Protein AF-A0A356KD38-F1 (afdb_monomer_lite)

Radius of gyration: 29.66 Å; chains: 1; bounding box: 61×45×75 Å

Sequence (291 aa):
MPPKSESGAPLLAPKSEDTFVVRQPCVLVFLSAGDASNCCAANYERVVFMDKKVVGLTKKLTTLRLDRGAQDPKLLKRYEVKKDKPAIRVLDCEGEVVAGFDTCVNARDVYKAMLDSVKLSKLKVKLAKKVRKMLADADEELKEQDVRHCAQELRRIAKVKGAPVCYLRRAERMLTQLGQEGARRLKEALEREKPTERFDLLMVLRHDFWDFDELVTQIRPAIAKLEEDEKTKELIHDHKGQRQIVEALEMVKKGGAMARKGRGLLRKVRFDWKGYPAAKRAQEELDKLGK

Foldseek 3Di:
DPDPPPDPPPLCDDDPLLDDDFAQWAKEKEDAPVCPVPPQNCLCVPFQCPDPLNVVLCVRHPYDYDHLCPDDPVVCVQQVHDSPFIKMFTGARRRDTQDIDRGRDHNVVVSVSSVVSSVLNVVQVVCAVVLVVLVVVLVVCVVVVQLQVSLVSLVVSCPPPSYDPSSVVSSVVVNVSSVVVLVVLLVVLLPDPDLLSSLVSLVVSCVNCVVPPVSNVVSVVVNVVSCVDPVCVVVVVVVVLLVLLVCLVVLCVVDDPSVVVSVVSLVVDDDPDPDDPSVVVSVVVVVVVVD

Secondary structure (DSSP, 8-state):
----------TTPPPGGGS------EEEEEE-GGGGG-HHHHHIIIIITTSHHHHHHHTTSEEEEEETTTS-HHHHHHTT--TTS-EEEEE-TTS-EEEEE-S---HHHHHHHHHHHHHHHHHHHHHHHHHHHHHHHHHHHHHTT-HHHHHHHHHHHHT-TT--HHHHHHHHHHHHHHHHHHHHHHHHHHH-SSHHHHHHHHHHHHHHTTT-HHHHHHHHHHHHHHHTSHHHHHHHHHHHHHHHHHHHHHHHHT-HHHHHHHHHHHHHS----TT-HHHHHHHHHHHHTT-

pLDDT: mean 79.92, std 16.48, range [24.69, 98.12]

Structure (mmCIF, N/CA/C/O backbone):
data_AF-A0A356KD38-F1
#
_entry.id   AF-A0A356KD38-F1
#
loop_
_atom_site.group_PDB
_atom_site.id
_atom_site.type_symbol
_atom_site.label_atom_id
_atom_site.label_alt_id
_atom_site.label_comp_id
_atom_site.label_asym_id
_atom_site.label_entity_id
_atom_site.label_seq_id
_atom_site.pdbx_PDB_ins_code
_atom_site.Cartn_x
_atom_site.Cartn_y
_atom_site.Cartn_z
_atom_site.occupancy
_atom_site.B_iso_or_equiv
_atom_site.auth_seq_id
_atom_site.auth_comp_id
_atom_site.auth_asym_id
_atom_site.auth_atom_id
_atom_site.pdbx_PDB_model_num
ATOM 1 N N . MET A 1 1 ? -33.732 0.562 26.489 1.00 24.69 1 MET A N 1
ATOM 2 C CA . MET A 1 1 ? -33.340 0.346 25.080 1.00 24.69 1 MET A CA 1
ATOM 3 C C . MET A 1 1 ? -32.193 1.297 24.807 1.00 24.69 1 MET A C 1
ATOM 5 O O . MET A 1 1 ? -32.388 2.470 25.101 1.00 24.69 1 MET A O 1
ATOM 9 N N . PRO A 1 2 ? -31.013 0.846 24.352 1.00 28.17 2 PRO A N 1
ATOM 10 C CA . PRO A 1 2 ? -29.997 1.800 23.929 1.00 28.17 2 PRO A CA 1
ATOM 11 C C . PRO A 1 2 ? -30.560 2.602 22.741 1.00 28.17 2 PRO A C 1
ATOM 13 O O . PRO A 1 2 ? -31.287 2.024 21.922 1.00 28.17 2 PRO A O 1
ATOM 16 N N . PRO A 1 3 ? -30.315 3.921 22.674 1.00 26.59 3 PRO A N 1
ATOM 17 C CA . PRO A 1 3 ? -30.824 4.741 21.589 1.00 26.59 3 PRO A CA 1
ATOM 18 C C . PRO A 1 3 ? -30.234 4.237 20.272 1.00 26.59 3 PRO A C 1
ATOM 20 O O . PRO A 1 3 ? -29.020 4.086 20.136 1.00 26.59 3 PRO A O 1
ATOM 23 N N . LYS A 1 4 ? -31.109 3.952 19.303 1.00 32.03 4 LYS A N 1
ATOM 24 C CA . LYS A 1 4 ? -30.703 3.747 17.914 1.00 32.03 4 LYS A CA 1
ATOM 25 C C . LYS A 1 4 ? -30.071 5.058 17.455 1.00 32.03 4 LYS A C 1
ATOM 27 O O . LYS A 1 4 ? -30.767 6.060 17.334 1.00 32.03 4 LYS A O 1
ATOM 32 N N . SER A 1 5 ? -28.755 5.064 17.266 1.00 34.09 5 SER A N 1
ATOM 33 C CA . SER A 1 5 ? -28.042 6.206 16.706 1.00 34.09 5 SER A CA 1
ATOM 34 C C . SER A 1 5 ? -28.476 6.389 15.251 1.00 34.09 5 SER A C 1
ATOM 36 O O . SER A 1 5 ? -28.006 5.690 14.351 1.00 34.09 5 SER A O 1
ATOM 38 N N . GLU A 1 6 ? -29.401 7.312 15.023 1.00 34.38 6 GLU A N 1
ATOM 39 C CA . GLU A 1 6 ? -29.719 7.828 13.698 1.00 34.38 6 GLU A CA 1
ATOM 40 C C . GLU A 1 6 ? -28.551 8.699 13.216 1.00 34.38 6 GLU A C 1
ATOM 42 O O . GLU A 1 6 ? -28.392 9.845 13.617 1.00 34.38 6 GLU A O 1
ATOM 47 N N . SER A 1 7 ? -27.661 8.119 12.412 1.00 35.38 7 SER A N 1
ATOM 48 C CA . SER A 1 7 ? -26.820 8.829 11.430 1.00 35.38 7 SER A CA 1
ATOM 49 C C . SER A 1 7 ? -26.037 7.807 10.603 1.00 35.38 7 SER A C 1
ATOM 51 O O . SER A 1 7 ? -24.813 7.730 10.622 1.00 35.38 7 SER A O 1
ATOM 53 N N . GLY A 1 8 ? -26.771 6.975 9.862 1.00 36.16 8 GLY A N 1
ATOM 54 C CA . GLY A 1 8 ? -26.204 6.060 8.874 1.00 36.16 8 GLY A CA 1
ATOM 55 C C . GLY A 1 8 ? -25.800 6.791 7.595 1.00 36.16 8 GLY A C 1
ATOM 56 O O . GLY A 1 8 ? -26.359 6.522 6.537 1.00 36.16 8 GLY A O 1
ATOM 57 N N . ALA A 1 9 ? -24.838 7.714 7.664 1.00 36.31 9 ALA A N 1
ATOM 58 C CA . ALA A 1 9 ? -24.048 7.998 6.472 1.00 36.31 9 ALA A CA 1
ATOM 59 C C . ALA A 1 9 ? -23.227 6.726 6.186 1.00 36.31 9 ALA A C 1
ATOM 61 O O . ALA A 1 9 ? -22.581 6.223 7.111 1.00 36.31 9 ALA A O 1
ATOM 62 N N . PRO A 1 10 ? -23.258 6.150 4.969 1.00 44.88 10 PRO A N 1
ATOM 63 C CA . PRO A 1 10 ? -22.502 4.943 4.680 1.00 44.88 10 PRO A CA 1
ATOM 64 C C . PRO A 1 10 ? -21.024 5.323 4.714 1.00 44.88 10 PRO A C 1
ATOM 66 O O . PRO A 1 10 ? -20.490 5.860 3.747 1.00 44.88 10 PRO A O 1
ATOM 69 N N . LEU A 1 11 ? -20.375 5.074 5.851 1.00 52.28 11 LEU A N 1
ATOM 70 C CA . LEU A 1 11 ? -18.993 5.469 6.123 1.00 52.28 11 LEU A CA 1
ATOM 71 C C . LEU A 1 11 ? -18.005 4.964 5.050 1.00 52.28 11 LEU A C 1
ATOM 73 O O . LEU A 1 11 ? -16.880 5.454 4.988 1.00 52.28 11 LEU A O 1
ATOM 77 N N . LEU A 1 12 ? -18.381 3.980 4.219 1.00 57.31 12 LEU A N 1
ATOM 78 C CA . LEU A 1 12 ? -17.430 3.130 3.496 1.00 57.31 12 LEU A CA 1
ATOM 79 C C . LEU A 1 12 ? -17.889 2.688 2.100 1.00 57.31 12 LEU A C 1
ATOM 81 O O . LEU A 1 12 ? -17.707 1.528 1.728 1.00 57.31 12 LEU A O 1
ATOM 85 N N . ALA A 1 13 ? -18.489 3.566 1.296 1.00 52.84 13 ALA A N 1
ATOM 86 C CA . ALA A 1 13 ? -18.674 3.211 -0.112 1.00 52.84 13 ALA A CA 1
ATOM 87 C C . ALA A 1 13 ? -17.287 2.986 -0.766 1.00 52.84 13 ALA A C 1
ATOM 89 O O . ALA A 1 13 ? -16.455 3.900 -0.727 1.00 52.84 13 ALA A O 1
ATOM 90 N N . PRO A 1 14 ? -17.006 1.799 -1.344 1.00 56.06 14 PRO A N 1
ATOM 91 C CA . PRO A 1 14 ? -15.721 1.531 -1.977 1.00 56.06 14 PRO A CA 1
ATOM 92 C C . PRO A 1 14 ? -15.507 2.497 -3.146 1.00 56.06 14 PRO A C 1
ATOM 94 O O . PRO A 1 14 ? -16.379 2.673 -3.999 1.00 56.06 14 PRO A O 1
ATOM 97 N N . LYS A 1 15 ? -14.338 3.136 -3.189 1.00 58.66 15 LYS A N 1
ATOM 98 C CA . LYS A 1 15 ? -13.929 3.999 -4.301 1.00 58.66 15 LYS A CA 1
ATOM 99 C C . LYS A 1 15 ? -13.416 3.136 -5.451 1.00 58.66 15 LYS A C 1
ATOM 101 O O . LYS A 1 15 ? -12.920 2.032 -5.248 1.00 58.66 15 LYS A O 1
ATOM 106 N N . SER A 1 16 ? -13.458 3.652 -6.677 1.00 53.38 16 SER A N 1
ATOM 107 C CA . SER A 1 16 ? -12.898 2.961 -7.854 1.00 53.38 16 SER A CA 1
ATOM 108 C C . SER A 1 16 ? -11.419 2.569 -7.673 1.00 53.38 16 SER A C 1
ATOM 110 O O . SER A 1 16 ? -10.984 1.530 -8.167 1.00 53.38 16 SER A O 1
ATOM 112 N N . GLU A 1 17 ? -10.673 3.350 -6.888 1.00 56.06 17 GLU A N 1
ATOM 113 C CA . GLU A 1 17 ? -9.273 3.122 -6.503 1.00 56.06 17 GLU A CA 1
ATOM 114 C C . GLU A 1 17 ? -9.052 1.923 -5.558 1.00 56.06 17 GLU A C 1
ATOM 116 O O . GLU A 1 17 ? -7.911 1.520 -5.343 1.00 56.06 17 GLU A O 1
ATOM 121 N N . ASP A 1 18 ? -10.118 1.340 -5.002 1.00 64.50 18 ASP A N 1
ATOM 122 C CA . ASP A 1 18 ? -10.066 0.164 -4.120 1.00 64.50 18 ASP A CA 1
ATOM 123 C C . ASP A 1 18 ? -10.023 -1.164 -4.888 1.00 64.50 18 ASP A C 1
ATOM 125 O O . ASP A 1 18 ? -9.933 -2.245 -4.296 1.00 64.50 18 ASP A O 1
ATOM 129 N N . THR A 1 19 ? -10.103 -1.101 -6.218 1.00 73.12 19 THR A N 1
ATOM 130 C CA . THR A 1 19 ? -10.147 -2.289 -7.066 1.00 73.12 19 THR A CA 1
ATOM 131 C C . THR A 1 19 ? -8.748 -2.665 -7.525 1.00 73.12 19 THR A C 1
ATOM 133 O O . THR A 1 19 ? -8.096 -1.935 -8.270 1.00 73.12 19 THR A O 1
ATOM 136 N N . PHE A 1 20 ? -8.306 -3.856 -7.131 1.00 80.62 20 PHE A N 1
ATOM 137 C CA . PHE A 1 20 ? -7.079 -4.437 -7.656 1.00 80.62 20 PHE A CA 1
ATOM 138 C C . PHE A 1 20 ? -7.284 -4.860 -9.114 1.00 80.62 20 PHE A C 1
ATOM 140 O O . PHE A 1 20 ? -7.964 -5.848 -9.399 1.00 80.62 20 PHE A O 1
ATOM 147 N N . VAL A 1 21 ? -6.687 -4.108 -10.036 1.00 81.12 21 VAL A N 1
ATOM 148 C CA . VAL A 1 21 ? -6.664 -4.431 -11.464 1.00 81.12 21 VAL A CA 1
ATOM 149 C C . VAL A 1 21 ? -5.292 -4.995 -11.799 1.00 81.12 21 VAL A C 1
ATOM 151 O O . VAL A 1 21 ? -4.297 -4.275 -11.769 1.00 81.12 21 VAL A O 1
ATOM 154 N N . VAL A 1 22 ? -5.239 -6.285 -12.130 1.00 79.12 22 VAL A N 1
ATOM 155 C CA . VAL A 1 22 ? -3.987 -6.941 -12.519 1.00 79.12 22 VAL A CA 1
ATOM 156 C C . VAL A 1 22 ? -3.578 -6.450 -13.898 1.00 79.12 22 VAL A C 1
ATOM 158 O O . VAL A 1 22 ? -4.227 -6.769 -14.893 1.00 79.12 22 VAL A O 1
ATOM 161 N N . ARG A 1 23 ? -2.481 -5.698 -13.962 1.00 85.31 23 ARG A N 1
ATOM 162 C CA . ARG A 1 23 ? -1.826 -5.344 -15.221 1.00 85.31 23 ARG A CA 1
ATOM 163 C C . ARG A 1 23 ? -0.562 -6.168 -15.394 1.00 85.31 23 ARG A C 1
ATOM 165 O O . ARG A 1 23 ? -0.016 -6.727 -14.443 1.00 85.31 23 ARG A O 1
ATOM 172 N N . GLN A 1 24 ? -0.078 -6.241 -16.623 1.00 90.12 24 GLN A N 1
ATOM 173 C CA . GLN A 1 24 ? 1.268 -6.739 -16.855 1.00 90.12 24 GLN A CA 1
ATOM 174 C C . GLN A 1 24 ? 2.270 -5.730 -16.259 1.00 90.12 24 GLN A C 1
ATOM 176 O O . GLN A 1 24 ? 2.061 -4.530 -16.443 1.00 90.12 24 GLN A O 1
ATOM 181 N N . PRO A 1 25 ? 3.322 -6.167 -15.539 1.00 94.75 25 PRO A N 1
ATOM 182 C CA . PRO A 1 25 ? 4.381 -5.266 -15.085 1.00 94.75 25 PRO A CA 1
ATOM 183 C C . PRO A 1 25 ? 4.996 -4.516 -16.266 1.00 94.75 25 PRO A C 1
ATOM 185 O O . PRO A 1 25 ? 5.037 -5.041 -17.381 1.00 94.75 25 PRO A O 1
ATOM 188 N N . CYS A 1 26 ? 5.492 -3.305 -16.030 1.00 96.56 26 CYS A N 1
ATOM 189 C CA . CYS A 1 26 ? 5.922 -2.411 -17.103 1.00 96.56 26 CYS A CA 1
ATOM 190 C C . CYS A 1 26 ? 7.367 -1.947 -16.930 1.00 96.56 26 CYS A C 1
ATOM 192 O O . CYS A 1 26 ? 7.882 -1.851 -15.821 1.00 96.56 26 CYS A O 1
ATOM 194 N N . VAL A 1 27 ? 8.006 -1.591 -18.037 1.00 97.25 27 VAL A N 1
ATOM 195 C CA . VAL A 1 27 ? 9.241 -0.805 -18.048 1.00 97.25 27 VAL A CA 1
ATOM 196 C C . VAL A 1 27 ? 8.970 0.450 -18.854 1.00 97.25 27 VAL A C 1
ATOM 198 O O . VAL A 1 27 ? 8.648 0.364 -20.038 1.00 97.25 27 VAL A O 1
ATOM 201 N N . LEU A 1 28 ? 9.081 1.605 -18.209 1.00 96.94 28 LEU A N 1
ATOM 202 C CA . LEU A 1 28 ? 8.989 2.905 -18.854 1.00 96.94 28 LEU A CA 1
ATOM 203 C C . LEU A 1 28 ? 10.400 3.431 -19.104 1.00 96.94 28 LEU A C 1
ATOM 205 O O . LEU A 1 28 ? 11.216 3.487 -18.183 1.00 96.94 28 LEU A O 1
ATOM 209 N N . VAL A 1 29 ? 10.674 3.820 -20.342 1.00 96.44 29 VAL A N 1
ATOM 210 C CA . VAL A 1 29 ? 11.945 4.405 -20.769 1.00 96.44 29 VAL A CA 1
ATOM 211 C C . VAL A 1 29 ? 11.665 5.831 -21.218 1.00 96.44 29 VAL A C 1
ATOM 213 O O . VAL A 1 29 ? 11.088 6.053 -22.280 1.00 96.44 29 VAL A O 1
ATOM 216 N N . PHE A 1 30 ? 12.032 6.795 -20.384 1.00 95.75 30 PHE A N 1
ATOM 217 C CA . PHE A 1 30 ? 11.846 8.217 -20.626 1.00 95.75 30 PHE A CA 1
ATOM 218 C C . PHE A 1 30 ? 13.082 8.785 -21.319 1.00 95.75 30 PHE A C 1
ATOM 220 O O . PHE A 1 30 ? 14.142 8.917 -20.705 1.00 95.75 30 PHE A O 1
ATOM 227 N N . LEU A 1 31 ? 12.925 9.142 -22.588 1.00 93.56 31 LEU A N 1
ATOM 228 C CA . LEU A 1 31 ? 13.946 9.777 -23.423 1.00 93.56 31 LEU A CA 1
ATOM 229 C C . LEU A 1 31 ? 13.350 11.039 -24.046 1.00 93.56 31 LEU A C 1
ATOM 231 O O . LEU A 1 31 ? 12.135 11.170 -24.114 1.00 93.56 31 LEU A O 1
ATOM 235 N N . SER A 1 32 ? 14.179 11.967 -24.496 1.00 89.69 32 SER A N 1
ATOM 236 C CA . SER A 1 32 ? 13.772 13.147 -25.262 1.00 89.69 32 SER A CA 1
ATOM 237 C C . SER A 1 32 ? 14.527 13.191 -26.587 1.00 89.69 32 SER A C 1
ATOM 239 O O . SER A 1 32 ? 15.630 12.653 -26.694 1.00 89.69 32 SER A O 1
ATOM 241 N N . ALA A 1 33 ? 13.974 13.870 -27.592 1.00 81.75 33 ALA A N 1
ATOM 242 C CA . ALA A 1 33 ? 14.685 14.141 -28.844 1.00 81.75 33 ALA A CA 1
ATOM 243 C C . ALA A 1 33 ? 16.021 14.880 -28.610 1.00 81.75 33 ALA A C 1
ATOM 245 O O . ALA A 1 33 ? 16.987 14.665 -29.338 1.00 81.75 33 ALA A O 1
ATOM 246 N N . GLY A 1 34 ? 16.102 15.693 -27.548 1.00 80.12 34 GLY A N 1
ATOM 247 C CA . GLY A 1 34 ? 17.327 16.394 -27.145 1.00 80.12 34 GLY A CA 1
ATOM 248 C C . GLY A 1 34 ? 18.403 15.509 -26.502 1.00 80.12 34 GLY A C 1
ATOM 249 O O . GLY A 1 34 ? 19.510 15.985 -26.273 1.00 80.12 34 GLY A O 1
ATOM 250 N N . ASP A 1 35 ? 18.123 14.231 -26.224 1.00 86.75 35 ASP A N 1
ATOM 251 C CA . ASP A 1 35 ? 19.058 13.333 -25.531 1.00 86.75 35 ASP A CA 1
ATOM 252 C C . ASP A 1 35 ? 20.075 12.657 -26.483 1.00 86.75 35 ASP A C 1
ATOM 254 O O . ASP A 1 35 ? 20.820 11.774 -26.062 1.00 86.75 35 ASP A O 1
ATOM 258 N N . ALA A 1 36 ? 20.153 13.067 -27.756 1.00 79.56 36 ALA A N 1
ATOM 259 C CA . ALA A 1 36 ? 21.019 12.444 -28.767 1.00 79.56 36 ALA A CA 1
ATOM 260 C C . ALA A 1 36 ? 22.518 12.432 -28.394 1.00 79.56 36 ALA A C 1
ATOM 262 O O . ALA A 1 36 ? 23.232 11.487 -28.727 1.00 79.56 36 ALA A O 1
ATOM 263 N N . SER A 1 37 ? 22.996 13.457 -27.681 1.00 84.62 37 SER A N 1
ATOM 264 C CA . SER A 1 37 ? 24.371 13.546 -27.164 1.00 84.62 37 SER A CA 1
ATOM 265 C C . SER A 1 37 ? 24.512 13.068 -25.712 1.00 84.62 37 SER A C 1
ATOM 267 O O . SER A 1 37 ? 25.612 13.078 -25.158 1.00 84.62 37 SER A O 1
ATOM 269 N N . ASN A 1 38 ? 23.421 12.637 -25.072 1.00 91.94 38 ASN A N 1
ATOM 270 C CA . ASN A 1 38 ? 23.427 12.219 -23.678 1.00 91.94 38 ASN A CA 1
ATOM 271 C C . ASN A 1 38 ? 23.987 10.792 -23.542 1.00 91.94 38 ASN A C 1
ATOM 273 O O . ASN A 1 38 ? 23.423 9.823 -24.056 1.00 91.94 38 ASN A O 1
ATOM 277 N N . CYS A 1 39 ? 25.079 10.642 -22.788 1.00 93.69 39 CYS A N 1
ATOM 278 C CA . CYS A 1 39 ? 25.733 9.348 -22.593 1.00 93.69 39 CYS A CA 1
ATOM 279 C C . CYS A 1 39 ? 24.836 8.304 -21.899 1.00 93.69 39 CYS A C 1
ATOM 281 O O . CYS A 1 39 ? 24.949 7.116 -22.200 1.00 93.69 39 CYS A O 1
ATOM 283 N N . CYS A 1 40 ? 23.916 8.725 -21.022 1.00 94.56 40 CYS A N 1
ATOM 284 C CA . CYS A 1 40 ? 22.981 7.836 -20.328 1.00 94.56 40 CYS A CA 1
ATOM 285 C C . CYS A 1 40 ? 21.903 7.318 -21.283 1.00 94.56 40 CYS A C 1
ATOM 287 O O . CYS A 1 40 ? 21.612 6.125 -21.285 1.00 94.56 40 CYS A O 1
ATOM 289 N N . ALA A 1 41 ? 21.363 8.186 -22.142 1.00 93.38 41 ALA A N 1
ATOM 290 C CA . ALA A 1 41 ? 20.413 7.777 -23.174 1.00 93.38 41 ALA A CA 1
ATOM 291 C C . ALA A 1 41 ? 21.048 6.765 -24.142 1.00 93.38 41 ALA A C 1
ATOM 293 O O . ALA A 1 41 ? 20.480 5.698 -24.384 1.00 93.38 41 ALA A O 1
ATOM 294 N N . ALA A 1 42 ? 22.276 7.039 -24.597 1.00 93.50 42 ALA A N 1
ATOM 295 C CA . ALA A 1 42 ? 23.035 6.111 -25.430 1.00 93.50 42 ALA A CA 1
ATOM 296 C C . ALA A 1 42 ? 23.332 4.782 -24.709 1.00 93.50 42 ALA A C 1
ATOM 298 O O . ALA A 1 42 ? 23.226 3.715 -25.315 1.00 93.50 42 ALA A O 1
ATOM 299 N N . ASN A 1 43 ? 23.669 4.818 -23.414 1.00 96.12 43 ASN A N 1
ATOM 300 C CA . ASN A 1 43 ? 23.863 3.621 -22.592 1.00 96.12 43 ASN A CA 1
ATOM 301 C C . ASN A 1 43 ? 22.579 2.778 -22.499 1.00 96.12 43 ASN A C 1
ATOM 303 O O . ASN A 1 43 ? 22.640 1.557 -22.656 1.00 96.12 43 ASN A O 1
ATOM 307 N N . TYR A 1 44 ? 21.414 3.399 -22.310 1.00 95.00 44 TYR A N 1
ATOM 308 C CA . TYR A 1 44 ? 20.145 2.673 -22.260 1.00 95.00 44 TYR A CA 1
ATOM 309 C C . TYR A 1 44 ? 19.858 1.962 -23.584 1.00 95.00 44 TYR A C 1
ATOM 311 O O . TYR A 1 44 ? 19.597 0.760 -23.593 1.00 95.00 44 TYR A O 1
ATOM 319 N N . GLU A 1 45 ? 19.959 2.678 -24.704 1.00 92.00 45 GLU A N 1
ATOM 320 C CA . GLU A 1 45 ? 19.635 2.130 -26.023 1.00 92.00 45 GLU A CA 1
ATOM 321 C C . GLU A 1 45 ? 20.652 1.084 -26.501 1.00 92.00 45 GLU A C 1
ATOM 323 O O . GLU A 1 45 ? 20.249 0.066 -27.057 1.00 92.00 45 GLU A O 1
ATOM 328 N N . ARG A 1 46 ? 21.957 1.301 -26.277 1.00 92.38 46 ARG A N 1
ATOM 329 C CA . ARG A 1 46 ? 23.031 0.472 -26.864 1.00 92.38 46 ARG A CA 1
ATOM 330 C C . ARG A 1 46 ? 23.589 -0.604 -25.940 1.00 92.38 46 ARG A C 1
ATOM 332 O O . ARG A 1 46 ? 24.197 -1.548 -26.430 1.00 92.38 46 ARG A O 1
ATOM 339 N N . VAL A 1 47 ? 23.415 -0.468 -24.625 1.00 93.94 47 VAL A N 1
ATOM 340 C CA . VAL A 1 47 ? 23.949 -1.424 -23.640 1.00 93.94 47 VAL A CA 1
ATOM 341 C C . VAL A 1 47 ? 22.812 -2.157 -22.943 1.00 93.94 47 VAL A C 1
ATOM 343 O O . VAL A 1 47 ? 22.755 -3.382 -22.986 1.00 93.94 47 VAL A O 1
ATOM 346 N N . VAL A 1 48 ? 21.881 -1.425 -22.328 1.00 96.44 48 VAL A N 1
ATOM 347 C CA . VAL A 1 48 ? 20.816 -2.033 -21.515 1.00 96.44 48 VAL A CA 1
ATOM 348 C C . VAL A 1 48 ? 19.828 -2.804 -22.384 1.00 96.44 48 VAL A C 1
ATOM 350 O O . VAL A 1 48 ? 19.642 -4.002 -22.185 1.00 96.44 48 VAL A O 1
ATOM 353 N N . PHE A 1 49 ? 19.206 -2.142 -23.360 1.00 94.75 49 PHE A N 1
ATOM 354 C CA . PHE A 1 49 ? 18.153 -2.749 -24.179 1.00 94.75 49 PHE A CA 1
ATOM 355 C C . PHE A 1 49 ? 18.677 -3.574 -25.366 1.00 94.75 49 PHE A C 1
ATOM 357 O O . PHE A 1 49 ? 17.876 -4.163 -26.087 1.00 94.75 49 PHE A O 1
ATOM 364 N N . MET A 1 50 ? 20.001 -3.686 -25.526 1.00 94.62 50 MET A N 1
ATOM 365 C CA . MET A 1 50 ? 20.655 -4.654 -26.421 1.00 94.62 50 MET A CA 1
ATOM 366 C C . MET A 1 50 ? 21.080 -5.944 -25.701 1.00 94.62 50 MET A C 1
ATOM 368 O O . MET A 1 50 ? 21.378 -6.948 -26.350 1.00 94.62 50 MET A O 1
ATOM 372 N N . ASP A 1 51 ? 21.108 -5.955 -24.364 1.00 97.06 51 ASP A N 1
ATOM 373 C CA . ASP A 1 51 ? 21.473 -7.147 -23.603 1.00 97.06 51 ASP A CA 1
ATOM 374 C C . ASP A 1 51 ? 20.435 -8.268 -23.784 1.00 97.06 51 ASP A C 1
ATOM 376 O O . ASP A 1 51 ? 19.231 -8.092 -23.571 1.00 97.06 51 ASP A O 1
ATOM 380 N N . LYS A 1 52 ? 20.914 -9.470 -24.131 1.00 95.88 52 LYS A N 1
ATOM 381 C CA . LYS A 1 52 ? 20.058 -10.629 -24.434 1.00 95.88 52 LYS A CA 1
ATOM 382 C C . LYS A 1 52 ? 19.127 -11.008 -23.277 1.00 95.88 52 LYS A C 1
ATOM 384 O O . LYS A 1 52 ? 18.014 -11.472 -23.522 1.00 95.88 52 LYS A O 1
ATOM 389 N N . LYS A 1 53 ? 19.557 -10.842 -22.020 1.00 95.06 53 LYS A N 1
ATOM 390 C CA . LYS A 1 53 ? 18.743 -11.195 -20.847 1.00 95.06 53 LYS A CA 1
ATOM 391 C C . LYS A 1 53 ? 17.651 -10.158 -20.608 1.00 95.06 53 LYS A C 1
ATOM 393 O O . LYS A 1 53 ? 16.524 -10.542 -20.295 1.00 95.06 53 LYS A O 1
ATOM 398 N N . VAL A 1 54 ? 17.960 -8.874 -20.795 1.00 95.75 54 VAL A N 1
ATOM 399 C CA . VAL A 1 54 ? 16.974 -7.781 -20.738 1.00 95.75 54 VAL A CA 1
ATOM 400 C C . VAL A 1 54 ? 15.915 -7.968 -21.826 1.00 95.75 54 VAL A C 1
ATOM 402 O O . VAL A 1 54 ? 14.727 -8.034 -21.509 1.00 95.75 54 VAL A O 1
ATOM 405 N N . VAL A 1 55 ? 16.331 -8.177 -23.080 1.00 94.38 55 VAL A N 1
ATOM 406 C CA . VAL A 1 55 ? 15.427 -8.448 -24.216 1.00 94.38 55 VAL A CA 1
ATOM 407 C C . VAL A 1 55 ? 14.586 -9.710 -23.983 1.00 94.38 55 VAL A C 1
ATOM 409 O O . VAL A 1 55 ? 13.402 -9.750 -24.303 1.00 94.38 55 VAL A O 1
ATOM 412 N N . GLY A 1 56 ? 15.150 -10.749 -23.364 1.00 93.69 56 GLY A N 1
ATOM 413 C CA . GLY A 1 56 ? 14.387 -11.941 -22.990 1.00 93.69 56 GLY A CA 1
ATOM 414 C C . GLY A 1 56 ? 13.242 -11.656 -22.005 1.00 93.69 56 GLY A C 1
ATOM 415 O O . GLY A 1 56 ? 12.210 -12.331 -22.051 1.00 93.69 56 GLY A O 1
ATOM 416 N N . LEU A 1 57 ? 13.395 -10.658 -21.127 1.00 93.50 57 LEU A N 1
ATOM 417 C CA . LEU A 1 57 ? 12.366 -10.265 -20.163 1.00 93.50 57 LEU A CA 1
ATOM 418 C C . LEU A 1 57 ? 11.324 -9.298 -20.730 1.00 93.50 57 LEU A C 1
ATOM 420 O O . LEU A 1 57 ? 10.206 -9.309 -20.219 1.00 93.50 57 LEU A O 1
ATOM 424 N N . THR A 1 58 ? 11.604 -8.530 -21.787 1.00 90.06 58 THR A N 1
ATOM 425 C CA . THR A 1 58 ? 10.599 -7.620 -22.382 1.00 90.06 58 THR A CA 1
ATOM 426 C C . THR A 1 58 ? 9.370 -8.360 -22.915 1.00 90.06 58 THR A C 1
ATOM 428 O O . THR A 1 58 ? 8.303 -7.782 -22.998 1.00 90.06 58 THR A O 1
ATOM 431 N N . LYS A 1 59 ? 9.439 -9.672 -23.175 1.00 89.06 59 LYS A N 1
ATOM 432 C CA . LYS A 1 59 ? 8.248 -10.488 -23.501 1.00 89.06 59 LYS A CA 1
ATOM 433 C C . LYS A 1 59 ? 7.290 -10.691 -22.319 1.00 89.06 59 LYS A C 1
ATOM 435 O O . LYS A 1 59 ? 6.141 -11.072 -22.511 1.00 89.06 59 LYS A O 1
ATOM 440 N N . LYS A 1 60 ? 7.772 -10.505 -21.086 1.00 92.25 60 LYS A N 1
ATOM 441 C CA . LYS A 1 60 ? 7.010 -10.681 -19.836 1.00 92.25 60 LYS A CA 1
ATOM 442 C C . LYS A 1 60 ? 6.581 -9.356 -19.215 1.00 92.25 60 LYS A C 1
ATOM 444 O O . LYS A 1 60 ? 5.814 -9.370 -18.256 1.00 92.25 60 LYS A O 1
ATOM 449 N N . LEU A 1 61 ? 7.045 -8.228 -19.750 1.00 95.19 61 LEU A N 1
ATOM 450 C CA . LEU A 1 61 ? 6.718 -6.885 -19.281 1.00 95.19 61 LEU A CA 1
ATOM 451 C C . LEU A 1 61 ? 6.212 -6.035 -20.448 1.00 95.19 61 LEU A C 1
ATOM 453 O O . LEU A 1 61 ? 6.635 -6.224 -21.577 1.00 95.19 61 LEU A O 1
ATOM 457 N N . THR A 1 62 ? 5.355 -5.059 -20.189 1.00 94.94 62 THR A N 1
ATOM 458 C CA . THR A 1 62 ? 5.045 -4.043 -21.199 1.00 94.94 62 THR A CA 1
ATOM 459 C C . THR A 1 62 ? 6.187 -3.034 -21.226 1.00 94.94 62 THR A C 1
ATOM 461 O O . THR A 1 62 ? 6.422 -2.344 -20.236 1.00 94.94 62 THR A O 1
ATOM 464 N N . THR A 1 63 ? 6.925 -2.939 -22.328 1.00 94.62 63 THR A N 1
ATOM 465 C CA . THR A 1 63 ? 8.005 -1.951 -22.469 1.00 94.62 63 THR A CA 1
ATOM 466 C C . THR A 1 63 ? 7.515 -0.764 -23.284 1.00 94.62 63 THR A C 1
ATOM 468 O O . THR A 1 63 ? 7.117 -0.927 -24.433 1.00 94.62 63 THR A O 1
ATOM 471 N N . LEU A 1 64 ? 7.542 0.429 -22.688 1.00 94.50 64 LEU A N 1
ATOM 472 C CA . LEU A 1 64 ? 7.097 1.668 -23.320 1.00 94.50 64 LEU A CA 1
ATOM 473 C C . LEU A 1 64 ? 8.239 2.677 -23.343 1.00 94.50 64 LEU A C 1
ATOM 475 O O . LEU A 1 64 ? 8.796 3.022 -22.300 1.00 94.50 64 LEU A O 1
ATOM 479 N N . ARG A 1 65 ? 8.548 3.187 -24.534 1.00 93.62 65 ARG A N 1
ATOM 480 C CA . ARG A 1 65 ? 9.372 4.383 -24.704 1.00 93.62 65 ARG A CA 1
ATOM 481 C C . ARG A 1 65 ? 8.452 5.596 -24.675 1.00 93.62 65 ARG A C 1
ATOM 483 O O . ARG A 1 65 ? 7.496 5.652 -25.441 1.00 93.62 65 ARG A O 1
ATOM 490 N N . LEU A 1 66 ? 8.741 6.550 -23.801 1.00 93.62 66 LEU A N 1
ATOM 491 C CA . LEU A 1 66 ? 7.972 7.778 -23.642 1.00 93.62 66 LEU A CA 1
ATOM 492 C C . LEU A 1 66 ? 8.859 8.976 -23.962 1.00 93.62 66 LEU A C 1
ATOM 494 O O . LEU A 1 66 ? 9.973 9.071 -23.439 1.00 93.62 66 LEU A O 1
ATOM 498 N N . ASP A 1 67 ? 8.348 9.894 -24.786 1.00 91.56 67 ASP A N 1
ATOM 499 C CA . ASP A 1 67 ? 8.988 11.193 -24.980 1.00 91.56 67 ASP A CA 1
ATOM 500 C C . ASP A 1 67 ? 8.730 12.074 -23.760 1.00 91.56 67 ASP A C 1
ATOM 502 O O . ASP A 1 67 ? 7.627 12.589 -23.561 1.00 91.56 67 ASP A O 1
ATOM 506 N N . ARG A 1 68 ? 9.770 12.236 -22.947 1.00 90.56 68 ARG A N 1
ATOM 507 C CA . ARG A 1 68 ? 9.788 13.009 -21.706 1.00 90.56 68 ARG A CA 1
ATOM 508 C C . ARG A 1 68 ? 9.465 14.486 -21.922 1.00 90.56 68 ARG A C 1
ATOM 510 O O . ARG A 1 68 ? 8.870 15.087 -21.031 1.00 90.56 68 ARG A O 1
ATOM 517 N N . GLY A 1 69 ? 9.829 15.057 -23.074 1.00 82.94 69 GLY A N 1
ATOM 518 C CA . GLY A 1 69 ? 9.531 16.450 -23.420 1.00 82.94 69 GLY A CA 1
ATOM 519 C C . GLY A 1 69 ? 8.047 16.689 -23.704 1.00 82.94 69 GLY A C 1
ATOM 520 O O . GLY A 1 69 ? 7.542 17.776 -23.435 1.00 82.94 69 GLY A O 1
ATOM 521 N N . ALA A 1 70 ? 7.345 15.655 -24.171 1.00 86.69 70 ALA A N 1
ATOM 522 C CA . ALA A 1 70 ? 5.928 15.704 -24.522 1.00 86.69 70 ALA A CA 1
ATOM 523 C C . ALA A 1 70 ? 4.983 15.212 -23.405 1.00 86.69 70 ALA A C 1
ATOM 525 O O . ALA A 1 70 ? 3.765 15.283 -23.563 1.00 86.69 70 ALA A O 1
ATOM 526 N N . GLN A 1 71 ? 5.503 14.687 -22.286 1.00 90.00 71 GLN A N 1
ATOM 527 C CA . GLN A 1 71 ? 4.658 14.169 -21.203 1.00 90.00 71 GLN A CA 1
ATOM 528 C C . GLN A 1 71 ? 4.110 15.271 -20.283 1.00 90.00 71 GLN A C 1
ATOM 530 O O . GLN A 1 71 ? 4.797 16.238 -19.948 1.00 90.00 71 GLN A O 1
ATOM 535 N N . ASP A 1 72 ? 2.891 15.049 -19.778 1.00 90.75 72 ASP A N 1
ATOM 536 C CA . ASP A 1 72 ? 2.273 15.862 -18.724 1.00 90.75 72 ASP A CA 1
ATOM 537 C C . ASP A 1 72 ? 3.199 15.942 -17.484 1.00 90.75 72 ASP A C 1
ATOM 539 O O . ASP A 1 72 ? 3.623 14.900 -16.963 1.00 90.75 72 ASP A O 1
ATOM 543 N N . PRO A 1 73 ? 3.497 17.147 -16.952 1.00 89.00 73 PRO A N 1
ATOM 544 C CA . PRO A 1 73 ? 4.225 17.318 -15.695 1.00 89.00 73 PRO A CA 1
ATOM 545 C C . PRO A 1 73 ? 3.702 16.465 -14.530 1.00 89.00 73 PRO A C 1
ATOM 547 O O . PRO A 1 73 ? 4.496 16.019 -13.699 1.00 89.00 73 PRO A O 1
ATOM 550 N N . LYS A 1 74 ? 2.390 16.202 -14.461 1.00 91.31 74 LYS A N 1
ATOM 551 C CA . LYS A 1 74 ? 1.800 15.328 -13.435 1.00 91.31 74 LYS A CA 1
ATOM 552 C C . LYS A 1 74 ? 2.255 13.877 -13.589 1.00 91.31 74 LYS A C 1
ATOM 554 O O . LYS A 1 74 ? 2.526 13.220 -12.584 1.00 91.31 74 LYS A O 1
ATOM 559 N N . LEU A 1 75 ? 2.382 13.388 -14.824 1.00 90.25 75 LEU A N 1
ATOM 560 C CA . LEU A 1 75 ? 2.885 12.045 -15.116 1.00 90.25 75 LEU A CA 1
ATOM 561 C C . LEU A 1 75 ? 4.361 11.919 -14.722 1.00 90.25 75 LEU A C 1
ATOM 563 O O . LEU A 1 75 ? 4.741 10.960 -14.055 1.00 90.25 75 LEU A O 1
ATOM 567 N N . LEU A 1 76 ? 5.180 12.909 -15.089 1.00 91.44 76 LEU A N 1
ATOM 568 C CA . LEU A 1 76 ? 6.599 12.932 -14.727 1.00 91.44 76 LEU A CA 1
ATOM 569 C C . LEU A 1 76 ? 6.783 12.953 -13.207 1.00 91.44 76 LEU A C 1
ATOM 571 O O . LEU A 1 76 ? 7.577 12.179 -12.679 1.00 91.44 76 LEU A O 1
ATOM 575 N N . LYS A 1 77 ? 5.990 13.764 -12.494 1.00 92.75 77 LYS A N 1
ATOM 576 C CA . LYS A 1 77 ? 5.996 13.805 -11.026 1.00 92.75 77 LYS A CA 1
ATOM 577 C C . LYS A 1 77 ? 5.589 12.464 -10.412 1.00 92.75 77 LYS A C 1
ATOM 579 O O . LYS A 1 77 ? 6.235 12.027 -9.468 1.00 92.75 77 LYS A O 1
ATOM 584 N N . ARG A 1 78 ? 4.559 11.799 -10.953 1.00 90.75 78 ARG A N 1
ATOM 585 C CA . ARG A 1 78 ? 4.088 10.486 -10.473 1.00 90.75 78 ARG A CA 1
ATOM 586 C C . ARG A 1 78 ? 5.185 9.421 -10.494 1.00 90.75 78 ARG A C 1
ATOM 588 O O . ARG A 1 78 ? 5.213 8.578 -9.608 1.00 90.75 78 ARG A O 1
ATOM 595 N N . TYR A 1 79 ? 6.047 9.443 -11.505 1.00 93.50 79 TYR A N 1
ATOM 596 C CA . TYR A 1 79 ? 7.146 8.485 -11.638 1.00 93.50 79 TYR A CA 1
ATOM 597 C C . TYR A 1 79 ? 8.497 9.063 -11.208 1.00 93.50 79 TYR A C 1
ATOM 599 O O . TYR A 1 79 ? 9.530 8.467 -11.504 1.00 93.50 79 TYR A O 1
ATOM 607 N N . GLU A 1 80 ? 8.501 10.218 -10.538 1.00 92.75 80 GLU A N 1
ATOM 608 C CA . GLU A 1 80 ? 9.707 10.883 -10.036 1.00 92.75 80 GLU A CA 1
ATOM 609 C C . GLU A 1 80 ? 10.764 11.116 -11.132 1.00 92.75 80 GLU A C 1
ATOM 611 O O . GLU A 1 80 ? 11.964 10.971 -10.912 1.00 92.75 80 GLU A O 1
ATOM 616 N N . VAL A 1 81 ? 10.326 11.438 -12.352 1.00 92.56 81 VAL A N 1
ATOM 617 C CA . VAL A 1 81 ? 11.199 11.683 -13.507 1.00 92.56 81 VAL A CA 1
ATOM 618 C C . VAL A 1 81 ? 11.479 13.175 -13.635 1.00 92.56 81 VAL A C 1
ATOM 620 O O . VAL A 1 81 ? 10.558 13.995 -13.678 1.00 92.56 81 VAL A O 1
ATOM 623 N N . LYS A 1 82 ? 12.758 13.543 -13.743 1.00 89.06 82 LYS A N 1
ATOM 624 C CA . LYS A 1 82 ? 13.173 14.938 -13.933 1.00 89.06 82 LYS A CA 1
ATOM 625 C C . LYS A 1 82 ? 13.168 15.334 -15.412 1.00 89.06 82 LYS A C 1
ATOM 627 O O . LYS A 1 82 ? 13.525 14.547 -16.287 1.00 89.06 82 LYS A O 1
ATOM 632 N N . LYS A 1 83 ? 12.793 16.584 -15.705 1.00 83.94 83 LYS A N 1
ATOM 633 C CA . LYS A 1 83 ? 12.692 17.123 -17.079 1.00 83.94 83 LYS A CA 1
ATOM 634 C C . LYS A 1 83 ? 14.030 17.345 -17.786 1.00 83.94 83 LYS A C 1
ATOM 636 O O . LYS A 1 83 ? 14.040 17.533 -18.996 1.00 83.94 83 LYS A O 1
ATOM 641 N N . ASP A 1 84 ? 15.158 17.209 -17.102 1.00 85.44 84 ASP A N 1
ATOM 642 C CA . ASP A 1 84 ? 16.513 17.390 -17.639 1.00 85.44 84 ASP A CA 1
ATOM 643 C C . ASP A 1 84 ? 17.295 16.080 -17.880 1.00 85.44 84 ASP A C 1
ATOM 645 O O . ASP A 1 84 ? 18.231 16.088 -18.671 1.00 85.44 84 ASP A O 1
ATOM 649 N N . LYS A 1 85 ? 16.901 14.940 -17.285 1.00 89.88 85 LYS A N 1
ATOM 650 C CA . LYS A 1 85 ? 17.616 13.654 -17.424 1.00 89.88 85 LYS A CA 1
ATOM 651 C C . LYS A 1 85 ? 16.778 12.500 -17.994 1.00 89.88 85 LYS A C 1
ATOM 653 O O . LYS A 1 85 ? 15.604 12.380 -17.631 1.00 89.88 85 LYS A O 1
ATOM 658 N N . PRO A 1 86 ? 17.361 11.636 -18.852 1.00 94.12 86 PRO A N 1
ATOM 659 C CA . PRO A 1 86 ? 16.719 10.392 -19.259 1.00 94.12 86 PRO A CA 1
ATOM 660 C C . PRO A 1 86 ? 16.540 9.467 -18.050 1.00 94.12 86 PRO A C 1
ATOM 662 O O . PRO A 1 86 ? 17.304 9.541 -17.089 1.00 94.12 86 PRO A O 1
ATOM 665 N N . ALA A 1 87 ? 15.537 8.594 -18.101 1.00 96.88 87 ALA A N 1
ATOM 666 C CA . ALA A 1 87 ? 15.207 7.736 -16.970 1.00 96.88 87 ALA A CA 1
ATOM 667 C C . ALA A 1 87 ? 14.609 6.389 -17.390 1.00 96.88 87 ALA A C 1
ATOM 669 O O . ALA A 1 87 ? 13.816 6.308 -18.325 1.00 96.88 87 ALA A O 1
ATOM 670 N N . ILE A 1 88 ? 14.917 5.334 -16.640 1.00 97.62 88 ILE A N 1
ATOM 671 C CA . ILE A 1 88 ? 14.211 4.050 -16.683 1.00 97.62 88 ILE A CA 1
ATOM 672 C C . ILE A 1 88 ? 13.409 3.907 -15.389 1.00 97.62 88 ILE A C 1
ATOM 674 O O . ILE A 1 88 ? 13.914 4.172 -14.295 1.00 97.62 88 ILE A O 1
ATOM 678 N N . ARG A 1 89 ? 12.154 3.473 -15.500 1.00 97.94 89 ARG A N 1
ATOM 679 C CA . ARG A 1 89 ? 11.302 3.097 -14.367 1.00 97.94 89 ARG A CA 1
ATOM 680 C C . ARG A 1 89 ? 10.759 1.699 -14.592 1.00 97.94 89 ARG A C 1
ATOM 682 O O . ARG A 1 89 ? 10.108 1.436 -15.600 1.00 97.94 89 ARG A O 1
ATOM 689 N N . VAL A 1 90 ? 11.025 0.801 -13.653 1.00 97.75 90 VAL A N 1
ATOM 690 C CA . VAL A 1 90 ? 10.457 -0.547 -13.647 1.00 97.75 90 VAL A CA 1
ATOM 691 C C . VAL A 1 90 ? 9.260 -0.533 -12.713 1.00 97.75 90 VAL A C 1
ATOM 693 O O . VAL A 1 90 ? 9.401 -0.190 -11.543 1.00 97.75 90 VAL A O 1
ATOM 696 N N . LEU A 1 91 ? 8.093 -0.894 -13.232 1.00 96.62 91 LEU A N 1
ATOM 697 C CA . LEU A 1 91 ? 6.823 -0.899 -12.519 1.00 96.62 91 LEU A CA 1
ATOM 698 C C . LEU A 1 91 ? 6.332 -2.327 -12.299 1.00 96.62 91 LEU A C 1
ATOM 700 O O . LEU A 1 91 ? 6.581 -3.205 -13.130 1.00 96.62 91 LEU A O 1
ATOM 704 N N . ASP A 1 92 ? 5.603 -2.554 -11.214 1.00 95.00 92 ASP A N 1
ATOM 705 C CA . ASP A 1 92 ? 4.882 -3.807 -10.981 1.00 95.00 92 ASP A CA 1
ATOM 706 C C . ASP A 1 92 ? 3.491 -3.830 -11.649 1.00 95.00 92 ASP A C 1
ATOM 708 O O . ASP A 1 92 ? 3.120 -2.935 -12.411 1.00 95.00 92 ASP A O 1
ATOM 712 N N . CYS A 1 93 ? 2.707 -4.875 -11.372 1.00 93.19 93 CYS A N 1
ATOM 713 C CA . CYS A 1 93 ? 1.355 -5.056 -11.902 1.00 93.19 93 CYS A CA 1
ATOM 714 C C . CYS A 1 93 ? 0.313 -4.029 -11.427 1.00 93.19 93 CYS A C 1
ATOM 716 O O . CYS A 1 93 ? -0.783 -4.004 -11.985 1.00 93.19 93 CYS A O 1
ATOM 718 N N . GLU A 1 94 ? 0.609 -3.214 -10.410 1.00 90.12 94 GLU A N 1
ATOM 719 C CA . GLU A 1 94 ? -0.243 -2.101 -9.962 1.00 90.12 94 GLU A CA 1
ATOM 720 C C . GLU A 1 94 ? 0.217 -0.754 -10.535 1.00 90.12 94 GLU A C 1
ATOM 722 O O . GLU A 1 94 ? -0.465 0.259 -10.380 1.00 90.12 94 GLU A O 1
ATOM 727 N N . GLY A 1 95 ? 1.348 -0.737 -11.246 1.00 91.06 95 GLY A N 1
ATOM 728 C CA . GLY A 1 95 ? 1.957 0.484 -11.760 1.00 91.06 95 GLY A CA 1
ATOM 729 C C . GLY A 1 95 ? 2.757 1.252 -10.707 1.00 91.06 95 GLY A C 1
ATOM 730 O O . GLY A 1 95 ? 3.002 2.443 -10.899 1.00 91.06 95 GLY A O 1
ATOM 731 N N . GLU A 1 96 ? 3.146 0.597 -9.612 1.00 91.25 96 GLU A N 1
ATOM 732 C CA . GLU A 1 96 ? 4.015 1.170 -8.582 1.00 91.25 96 GLU A CA 1
ATOM 733 C C . GLU A 1 96 ? 5.487 0.966 -8.968 1.00 91.25 96 GLU A C 1
ATOM 735 O O . GLU A 1 96 ? 5.852 -0.053 -9.564 1.00 91.25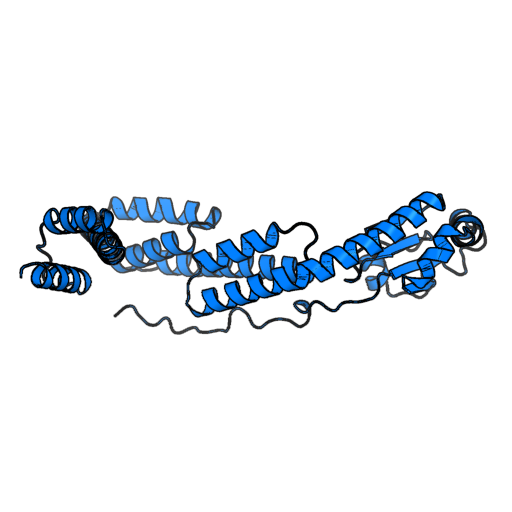 96 GLU A O 1
ATOM 740 N N . VAL A 1 97 ? 6.336 1.950 -8.660 1.00 94.56 97 VAL A N 1
ATOM 741 C CA . VAL A 1 97 ? 7.759 1.927 -9.027 1.00 94.56 97 VAL A CA 1
ATOM 742 C C . VAL A 1 97 ? 8.503 0.918 -8.153 1.00 94.56 97 VAL A C 1
ATOM 744 O O . VAL A 1 97 ? 8.580 1.061 -6.938 1.00 94.56 97 VAL A O 1
ATOM 747 N N . VAL A 1 98 ? 9.084 -0.095 -8.791 1.00 94.81 98 VAL A N 1
ATOM 748 C CA . VAL A 1 98 ? 9.941 -1.109 -8.157 1.00 94.81 98 VAL A CA 1
ATOM 749 C C . VAL A 1 98 ? 11.402 -0.668 -8.169 1.00 94.81 98 VAL A C 1
ATOM 751 O O . VAL A 1 98 ? 12.135 -0.921 -7.218 1.00 94.81 98 VAL A O 1
ATOM 754 N N . ALA A 1 99 ? 11.835 -0.024 -9.255 1.00 97.06 99 ALA A N 1
ATOM 755 C CA . ALA A 1 99 ? 13.184 0.512 -9.394 1.00 97.06 99 ALA A CA 1
ATOM 756 C C . ALA A 1 99 ? 13.208 1.706 -10.354 1.00 97.06 99 ALA A C 1
ATOM 758 O O . ALA A 1 99 ? 12.443 1.752 -11.325 1.00 97.06 99 ALA A O 1
ATOM 759 N N . GLY A 1 100 ? 14.131 2.635 -10.107 1.00 97.12 100 GLY A N 1
ATOM 760 C CA . GLY A 1 100 ? 14.389 3.791 -10.956 1.00 97.12 100 GLY A CA 1
ATOM 761 C C . GLY A 1 100 ? 15.876 3.954 -11.248 1.00 97.12 100 GLY A C 1
ATOM 762 O O . GLY A 1 100 ? 16.714 3.715 -10.381 1.00 97.12 100 GLY A O 1
ATOM 763 N N . PHE A 1 101 ? 16.189 4.355 -12.476 1.00 97.06 101 PHE A N 1
ATOM 764 C CA . PHE A 1 101 ? 17.544 4.647 -12.932 1.00 97.06 101 PHE A CA 1
ATOM 765 C C . PHE A 1 101 ? 17.520 5.970 -13.698 1.00 97.06 101 PHE A C 1
ATOM 767 O O . PHE A 1 101 ? 16.802 6.068 -14.687 1.00 97.06 101 PHE A O 1
ATOM 774 N N . ASP A 1 102 ? 18.272 6.969 -13.233 1.00 94.94 102 ASP A N 1
ATOM 775 C CA . ASP A 1 102 ? 18.330 8.327 -13.822 1.00 94.94 102 ASP A CA 1
ATOM 776 C C . ASP A 1 102 ? 19.694 8.652 -14.453 1.00 94.94 102 ASP A C 1
ATOM 778 O O . ASP A 1 102 ? 19.953 9.771 -14.900 1.00 94.94 102 ASP A O 1
ATOM 782 N N . THR A 1 103 ? 20.606 7.682 -14.427 1.00 93.94 103 THR A N 1
ATOM 783 C CA . THR A 1 103 ? 21.977 7.772 -14.939 1.00 93.94 103 THR A CA 1
ATOM 784 C C . THR A 1 103 ? 22.344 6.486 -15.671 1.00 93.94 103 THR A C 1
ATOM 786 O O . THR A 1 103 ? 21.583 5.515 -15.624 1.00 93.94 103 THR A O 1
ATOM 789 N N . CYS A 1 104 ? 23.513 6.454 -16.322 1.00 95.12 104 CYS A N 1
ATOM 790 C CA . CYS A 1 104 ? 24.100 5.231 -16.873 1.00 95.12 104 CYS A CA 1
ATOM 791 C C . CYS A 1 104 ? 23.989 4.076 -15.870 1.00 95.12 104 CYS A C 1
ATOM 793 O O . CYS A 1 104 ? 24.273 4.247 -14.682 1.00 95.12 104 CYS A O 1
ATOM 795 N N . VAL A 1 105 ? 23.585 2.908 -16.360 1.00 96.69 105 VAL A N 1
ATOM 796 C CA . VAL A 1 105 ? 23.341 1.722 -15.540 1.00 96.69 105 VAL A CA 1
ATOM 797 C C . VAL A 1 105 ? 23.802 0.471 -16.278 1.00 96.69 105 VAL A C 1
ATOM 799 O O . VAL A 1 105 ? 23.790 0.402 -17.508 1.00 96.69 105 VAL A O 1
ATOM 802 N N . ASN A 1 106 ? 24.201 -0.552 -15.528 1.00 96.31 106 ASN A N 1
ATOM 803 C CA . ASN A 1 106 ? 24.526 -1.842 -16.113 1.00 96.31 106 ASN A CA 1
ATOM 804 C C . ASN A 1 106 ? 23.254 -2.605 -16.492 1.00 96.31 106 ASN A C 1
ATOM 806 O O . ASN A 1 106 ? 22.282 -2.659 -15.734 1.00 96.31 106 ASN A O 1
ATOM 810 N N . ALA A 1 107 ? 23.302 -3.315 -17.620 1.00 96.81 107 ALA A N 1
ATOM 811 C CA . ALA A 1 107 ? 22.198 -4.164 -18.066 1.00 96.81 107 ALA A CA 1
ATOM 812 C C . ALA A 1 107 ? 21.784 -5.211 -17.013 1.00 96.81 107 ALA A C 1
ATOM 814 O O . ALA A 1 107 ? 20.604 -5.525 -16.868 1.00 96.81 107 ALA A O 1
ATOM 815 N N . ARG A 1 108 ? 22.746 -5.717 -16.224 1.00 97.25 108 ARG A N 1
ATOM 816 C CA . ARG A 1 108 ? 22.499 -6.689 -15.147 1.00 97.25 108 ARG A CA 1
ATOM 817 C C . ARG A 1 108 ? 21.571 -6.146 -14.057 1.00 97.25 108 ARG A C 1
ATOM 819 O O . ARG A 1 108 ? 20.735 -6.903 -13.559 1.00 97.25 108 ARG A O 1
ATOM 826 N N . ASP A 1 109 ? 21.702 -4.872 -13.700 1.00 97.44 109 ASP A N 1
ATOM 827 C CA . ASP A 1 109 ? 20.906 -4.253 -12.637 1.00 97.44 109 ASP A CA 1
ATOM 828 C C . ASP A 1 109 ? 19.469 -4.017 -13.109 1.00 97.44 109 ASP A C 1
ATOM 830 O O . ASP A 1 109 ? 18.516 -4.353 -12.403 1.00 97.44 109 ASP A O 1
ATOM 834 N N . VAL A 1 110 ? 19.307 -3.566 -14.357 1.00 97.31 110 VAL A N 1
ATOM 835 C CA . VAL A 1 110 ? 17.990 -3.424 -14.995 1.00 97.31 110 VAL A CA 1
ATOM 836 C C . VAL A 1 110 ? 17.313 -4.785 -15.154 1.00 97.31 110 VAL A C 1
ATOM 838 O O . VAL A 1 110 ? 16.145 -4.935 -14.798 1.00 97.31 110 VAL A O 1
ATOM 841 N N . TYR A 1 111 ? 18.045 -5.813 -15.597 1.00 97.50 111 TYR A N 1
ATOM 842 C CA . TYR A 1 111 ? 17.539 -7.186 -15.663 1.00 97.50 111 TYR A CA 1
ATOM 843 C C . TYR A 1 111 ? 17.043 -7.682 -14.297 1.00 97.50 111 TYR A C 1
ATOM 845 O O . TYR A 1 111 ? 15.953 -8.251 -14.204 1.00 97.50 111 TYR A O 1
ATOM 853 N N . LYS A 1 112 ? 17.823 -7.458 -13.230 1.00 98.12 112 LYS A N 1
ATOM 854 C CA . LYS A 1 112 ? 17.439 -7.842 -11.866 1.00 98.12 112 LYS A CA 1
ATOM 855 C C . LYS A 1 112 ? 16.157 -7.124 -11.439 1.00 98.12 112 LYS A C 1
ATOM 857 O O . LYS A 1 112 ? 15.228 -7.790 -10.994 1.00 98.12 112 LYS A O 1
ATOM 862 N N . ALA A 1 113 ? 16.067 -5.814 -11.663 1.00 97.88 113 ALA A N 1
ATOM 863 C CA . ALA A 1 113 ? 14.872 -5.034 -11.356 1.00 97.88 113 ALA A CA 1
ATOM 864 C C . ALA A 1 113 ? 13.630 -5.520 -12.126 1.00 97.88 113 ALA A C 1
ATOM 866 O O . ALA A 1 113 ? 12.563 -5.691 -11.537 1.00 97.88 113 ALA A O 1
ATOM 867 N N . MET A 1 114 ? 13.761 -5.807 -13.427 1.00 97.94 114 MET A N 1
ATOM 868 C CA . MET A 1 114 ? 12.673 -6.366 -14.242 1.00 97.94 114 MET A CA 1
ATOM 869 C C . MET A 1 114 ? 12.222 -7.735 -13.722 1.00 97.94 114 MET A C 1
ATOM 871 O O . MET A 1 114 ? 11.024 -8.006 -13.626 1.00 97.94 114 MET A O 1
ATOM 875 N N . LEU A 1 115 ? 13.170 -8.602 -13.358 1.00 97.25 115 LEU A N 1
ATOM 876 C CA . LEU A 1 115 ? 12.868 -9.916 -12.800 1.00 97.25 115 LEU A CA 1
ATOM 877 C C . LEU A 1 115 ? 12.158 -9.809 -11.445 1.00 97.25 115 LEU A C 1
ATOM 879 O O . LEU A 1 115 ? 11.203 -10.549 -11.191 1.00 97.25 115 LEU A O 1
ATOM 883 N N . ASP A 1 116 ? 12.608 -8.897 -10.589 1.00 96.50 116 ASP A N 1
ATOM 884 C CA . ASP A 1 116 ? 12.022 -8.665 -9.273 1.00 96.50 116 ASP A CA 1
ATOM 885 C C . ASP A 1 116 ? 10.615 -8.067 -9.391 1.00 96.50 116 ASP A C 1
ATOM 887 O O . ASP A 1 116 ? 9.712 -8.538 -8.701 1.00 96.50 116 ASP A O 1
ATOM 891 N N . SER A 1 117 ? 10.370 -7.165 -10.349 1.00 96.62 117 SER A N 1
ATOM 892 C CA . SER A 1 117 ? 9.017 -6.691 -10.675 1.00 96.62 117 SER A CA 1
ATOM 893 C C . SER A 1 117 ? 8.083 -7.837 -11.086 1.00 96.62 117 SER A C 1
ATOM 895 O O . SER A 1 117 ? 6.959 -7.941 -10.583 1.00 96.62 117 SER A O 1
ATOM 897 N N . VAL A 1 118 ? 8.544 -8.769 -11.929 1.00 95.75 118 VAL A N 1
ATOM 898 C CA . VAL A 1 118 ? 7.747 -9.947 -12.318 1.00 95.75 118 VAL A CA 1
ATOM 899 C C . VAL A 1 118 ? 7.448 -10.844 -11.111 1.00 95.75 118 VAL A C 1
ATOM 901 O O . VAL A 1 118 ? 6.321 -11.323 -10.960 1.00 95.75 118 VAL A O 1
ATOM 904 N N . LYS A 1 119 ? 8.433 -11.090 -10.238 1.00 95.12 119 LYS A N 1
ATOM 905 C CA . LYS A 1 119 ? 8.244 -11.895 -9.018 1.00 95.12 119 LYS A CA 1
ATOM 906 C C . LYS A 1 119 ? 7.277 -11.223 -8.044 1.00 95.12 119 LYS A C 1
ATOM 908 O O . LYS A 1 119 ? 6.365 -11.888 -7.553 1.00 95.12 119 LYS A O 1
ATOM 913 N N . LEU A 1 120 ? 7.451 -9.925 -7.805 1.00 93.88 120 LEU A N 1
ATOM 914 C CA . LEU A 1 120 ? 6.599 -9.126 -6.931 1.00 93.88 120 LEU A CA 1
ATOM 915 C C . LEU A 1 120 ? 5.162 -9.097 -7.450 1.00 93.88 120 LEU A C 1
ATOM 917 O O . LEU A 1 120 ? 4.235 -9.343 -6.688 1.00 93.88 120 LEU A O 1
ATOM 921 N N . SER A 1 121 ? 4.979 -8.908 -8.756 1.00 94.44 121 SER A N 1
ATOM 922 C CA . SER A 1 121 ? 3.661 -8.933 -9.395 1.00 94.44 121 SER A CA 1
ATOM 923 C C . SER A 1 121 ? 2.948 -10.270 -9.175 1.00 94.44 121 SER A C 1
ATOM 925 O O . SER A 1 121 ? 1.787 -10.310 -8.773 1.00 94.44 121 SER A O 1
ATOM 927 N N . LYS A 1 122 ? 3.658 -11.396 -9.345 1.00 92.94 122 LYS A N 1
ATOM 928 C CA . LYS A 1 122 ? 3.104 -12.729 -9.048 1.00 92.94 122 LYS A CA 1
ATOM 929 C C . LYS A 1 122 ? 2.737 -12.894 -7.572 1.00 92.94 122 LYS A C 1
ATOM 931 O O . LYS A 1 122 ? 1.720 -13.516 -7.270 1.00 92.94 122 LYS A O 1
ATOM 936 N N . LEU A 1 123 ? 3.559 -12.375 -6.660 1.00 93.00 123 LEU A N 1
ATOM 937 C CA . LEU A 1 123 ? 3.281 -12.409 -5.224 1.00 93.00 123 LEU A CA 1
ATOM 938 C C . LEU A 1 123 ? 2.026 -11.592 -4.884 1.00 93.00 123 LEU A C 1
ATOM 940 O O . LEU A 1 123 ? 1.134 -12.117 -4.221 1.00 93.00 123 LEU A O 1
ATOM 944 N N . LYS A 1 124 ? 1.920 -10.364 -5.402 1.00 93.56 124 LYS A N 1
ATOM 945 C CA . LYS A 1 124 ? 0.761 -9.478 -5.227 1.00 93.56 124 LYS A CA 1
ATOM 946 C C . LYS A 1 124 ? -0.530 -10.132 -5.695 1.00 93.56 124 LYS A C 1
ATOM 948 O O . LYS A 1 124 ? -1.493 -10.172 -4.938 1.00 93.56 124 LYS A O 1
ATOM 953 N N . VAL A 1 125 ? -0.534 -10.737 -6.885 1.00 91.25 125 VAL A N 1
ATOM 954 C CA . VAL A 1 125 ? -1.703 -11.465 -7.412 1.00 91.25 125 VAL A CA 1
ATOM 955 C C . VAL A 1 125 ? -2.119 -12.620 -6.493 1.00 91.25 125 VAL A C 1
ATOM 957 O O . VAL A 1 125 ? -3.307 -12.796 -6.228 1.00 91.25 125 VAL A O 1
ATOM 960 N N . LYS A 1 126 ? -1.161 -13.388 -5.956 1.00 91.44 126 LYS A N 1
ATOM 961 C CA . LYS A 1 126 ? -1.461 -14.467 -4.997 1.00 91.44 126 LYS A CA 1
ATOM 962 C C . LYS A 1 126 ? -2.053 -13.929 -3.694 1.00 91.44 126 LYS A C 1
ATOM 964 O O . LYS A 1 126 ? -3.025 -14.484 -3.184 1.00 91.44 126 LYS A O 1
ATOM 969 N N . LEU A 1 127 ? -1.475 -12.856 -3.157 1.00 93.25 127 LEU A N 1
ATOM 970 C CA . LEU A 1 127 ? -1.916 -12.248 -1.902 1.00 93.25 127 LEU A CA 1
ATOM 971 C C . LEU A 1 127 ? -3.244 -11.502 -2.046 1.00 93.25 127 LEU A C 1
ATOM 973 O O . LEU A 1 127 ? -4.007 -11.453 -1.083 1.00 93.25 127 LEU A O 1
ATOM 977 N N . ALA A 1 128 ? -3.562 -10.998 -3.239 1.00 91.62 128 ALA A N 1
ATOM 978 C CA . ALA A 1 128 ? -4.780 -10.247 -3.507 1.00 91.62 128 ALA A CA 1
ATOM 979 C C . ALA A 1 128 ? -6.039 -11.006 -3.079 1.00 91.62 128 ALA A C 1
ATOM 981 O O . ALA A 1 128 ? -6.907 -10.425 -2.439 1.00 91.62 128 ALA A O 1
ATOM 982 N N . LYS A 1 129 ? -6.125 -12.317 -3.347 1.00 89.25 129 LYS A N 1
ATOM 983 C CA . LYS A 1 129 ? -7.285 -13.128 -2.940 1.00 89.25 129 LYS A CA 1
ATOM 984 C C . LYS A 1 129 ? -7.446 -13.186 -1.418 1.00 89.25 129 LYS A C 1
ATOM 986 O O . LYS A 1 129 ? -8.561 -13.064 -0.921 1.00 89.25 129 LYS A O 1
ATOM 991 N N . LYS A 1 130 ? -6.340 -13.360 -0.688 1.00 91.81 130 LYS A N 1
ATOM 992 C CA . LYS A 1 130 ? -6.342 -13.414 0.780 1.00 91.81 130 LYS A CA 1
ATOM 993 C C . LYS A 1 130 ? -6.749 -12.065 1.368 1.00 91.81 130 LYS A C 1
ATOM 995 O O . LYS A 1 130 ? -7.666 -12.010 2.174 1.00 91.81 130 LYS A O 1
ATOM 1000 N N . VAL A 1 131 ? -6.097 -10.993 0.925 1.00 93.44 131 VAL A N 1
ATOM 1001 C CA . VAL A 1 131 ? -6.342 -9.639 1.438 1.00 93.44 131 VAL A CA 1
ATOM 1002 C C . VAL A 1 131 ? -7.749 -9.157 1.085 1.00 93.44 131 VAL A C 1
ATOM 1004 O O . VAL A 1 131 ? -8.409 -8.545 1.913 1.00 93.44 131 VAL A O 1
ATOM 1007 N N . ARG A 1 132 ? -8.255 -9.498 -0.106 1.00 90.88 132 ARG A N 1
ATOM 1008 C CA . ARG A 1 132 ? -9.637 -9.202 -0.496 1.00 90.88 132 ARG A CA 1
ATOM 1009 C C . ARG A 1 132 ? -10.656 -9.861 0.431 1.00 90.88 132 ARG A C 1
ATOM 1011 O O . ARG A 1 132 ? -11.665 -9.235 0.723 1.00 90.88 132 ARG A O 1
ATOM 1018 N N . LYS A 1 133 ? -10.405 -11.097 0.878 1.00 91.56 133 LYS A N 1
ATOM 1019 C CA . LYS A 1 133 ? -11.273 -11.760 1.857 1.00 91.56 133 LYS A CA 1
ATOM 1020 C C . LYS A 1 133 ? -11.239 -11.022 3.197 1.00 91.56 133 LYS A C 1
ATOM 1022 O O . LYS A 1 133 ? -12.291 -10.652 3.682 1.00 91.56 133 LYS A O 1
ATOM 1027 N N . MET A 1 134 ? -10.048 -10.721 3.714 1.00 92.81 134 MET A N 1
ATOM 1028 C CA . MET A 1 134 ? -9.895 -9.971 4.970 1.00 92.81 134 MET A CA 1
ATOM 1029 C C . MET A 1 134 ? -10.601 -8.605 4.922 1.00 92.81 134 MET A C 1
ATOM 1031 O O . MET A 1 134 ? -11.202 -8.185 5.899 1.00 92.81 134 MET A O 1
ATOM 1035 N N . LEU A 1 135 ? -10.556 -7.910 3.777 1.00 91.50 135 LEU A N 1
ATOM 1036 C CA . LEU A 1 135 ? -11.287 -6.652 3.590 1.00 91.50 135 LEU A CA 1
ATOM 1037 C C . LEU A 1 135 ? -12.808 -6.852 3.608 1.00 91.50 135 LEU A C 1
ATOM 1039 O O . LEU A 1 135 ? -13.512 -5.996 4.125 1.00 91.50 135 LEU A O 1
ATOM 1043 N N . ALA A 1 136 ? -13.309 -7.955 3.048 1.00 89.56 136 ALA A N 1
ATOM 1044 C CA . ALA A 1 136 ? -14.732 -8.277 3.091 1.00 89.56 136 ALA A CA 1
ATOM 1045 C C . ALA A 1 136 ? -15.188 -8.639 4.513 1.00 89.56 136 ALA A C 1
ATOM 1047 O O . ALA A 1 136 ? -16.236 -8.163 4.934 1.00 89.56 136 ALA A O 1
ATOM 1048 N N . ASP A 1 137 ? -14.377 -9.407 5.245 1.00 88.62 137 ASP A N 1
ATOM 1049 C CA . ASP A 1 137 ? -14.619 -9.741 6.652 1.00 88.62 137 ASP A CA 1
ATOM 1050 C C . ASP A 1 137 ? -14.655 -8.438 7.494 1.00 88.62 137 ASP A C 1
ATOM 1052 O O . ASP A 1 137 ? -15.598 -8.205 8.244 1.00 88.62 137 ASP A O 1
ATOM 1056 N N . ALA A 1 138 ? -13.716 -7.506 7.269 1.00 89.50 138 ALA A N 1
ATOM 1057 C CA . ALA A 1 138 ? -13.710 -6.196 7.931 1.00 89.50 138 ALA A CA 1
ATOM 1058 C C . ALA A 1 138 ? -14.917 -5.306 7.558 1.00 89.50 138 ALA A C 1
ATOM 1060 O O . ALA A 1 138 ? -15.420 -4.564 8.403 1.00 89.50 138 ALA A O 1
ATOM 1061 N N . ASP A 1 139 ? -15.382 -5.350 6.302 1.00 87.25 139 ASP A N 1
ATOM 1062 C CA . ASP A 1 139 ? -16.603 -4.652 5.873 1.00 87.25 139 ASP A CA 1
ATOM 1063 C C . ASP A 1 139 ? -17.856 -5.237 6.561 1.00 87.25 139 ASP A C 1
ATOM 1065 O O . ASP A 1 139 ? -18.812 -4.503 6.820 1.00 87.25 139 ASP A O 1
ATOM 1069 N N . GLU A 1 140 ? -17.882 -6.547 6.828 1.00 85.50 140 GLU A N 1
ATOM 1070 C CA . GLU A 1 140 ? -18.969 -7.237 7.535 1.00 85.50 140 GLU A CA 1
ATOM 1071 C C . GLU A 1 140 ? -18.984 -6.878 9.024 1.00 85.50 140 GLU A C 1
ATOM 1073 O O . GLU A 1 140 ? -20.006 -6.399 9.514 1.00 85.50 140 GLU A O 1
ATOM 1078 N N . GLU A 1 141 ? -17.837 -6.958 9.703 1.00 86.50 141 GLU A N 1
ATOM 1079 C CA . GLU A 1 141 ? -17.680 -6.543 11.107 1.00 86.50 141 GLU A CA 1
ATOM 1080 C C . GLU A 1 141 ? -18.135 -5.091 11.322 1.00 86.50 141 GLU A C 1
ATOM 1082 O O . GLU A 1 141 ? -18.801 -4.755 12.302 1.00 86.50 141 GLU A O 1
ATOM 1087 N N . LEU A 1 142 ? -17.855 -4.215 10.355 1.00 84.38 142 LEU A N 1
ATOM 1088 C CA . LEU A 1 142 ? -18.271 -2.818 10.420 1.00 84.38 142 LEU A CA 1
ATOM 1089 C C . LEU A 1 142 ? -19.783 -2.625 10.235 1.00 84.38 142 LEU A C 1
ATOM 1091 O O . LEU A 1 142 ? -20.362 -1.727 10.850 1.00 84.38 142 LEU A O 1
ATOM 1095 N N . LYS A 1 143 ? -20.448 -3.471 9.437 1.00 82.62 143 LYS A N 1
ATOM 1096 C CA . LYS A 1 143 ? -21.921 -3.488 9.344 1.00 82.62 143 LYS A CA 1
ATOM 1097 C C . LYS A 1 143 ? -22.559 -3.966 10.643 1.00 82.62 143 LYS A C 1
ATOM 1099 O O . LYS A 1 143 ? -23.607 -3.448 11.023 1.00 82.62 143 LYS A O 1
ATOM 1104 N N . GLU A 1 144 ? -21.919 -4.908 11.326 1.00 80.56 144 GLU A N 1
ATOM 1105 C CA . GLU A 1 144 ? -22.334 -5.407 12.641 1.00 80.56 144 GLU A CA 1
ATOM 1106 C C . GLU A 1 144 ? -22.001 -4.438 13.790 1.00 80.56 144 GLU A C 1
ATOM 1108 O O . GLU A 1 144 ? -22.357 -4.696 14.937 1.00 80.56 144 GLU A O 1
ATOM 1113 N N . GLN A 1 145 ? -21.385 -3.290 13.479 1.00 79.81 145 GLN A N 1
ATOM 1114 C CA . GLN A 1 145 ? -20.910 -2.285 14.437 1.00 79.81 145 GLN A CA 1
ATOM 1115 C C . GLN A 1 145 ? -19.803 -2.792 15.375 1.00 79.81 145 GLN A C 1
ATOM 1117 O O . GLN A 1 145 ? -19.523 -2.160 16.394 1.00 79.81 145 GLN A O 1
ATOM 1122 N N . ASP A 1 146 ? -19.113 -3.874 15.013 1.00 80.81 146 ASP A N 1
ATOM 1123 C CA . ASP A 1 146 ? -17.946 -4.369 15.736 1.00 80.81 146 ASP A CA 1
ATOM 1124 C C . ASP A 1 146 ? -16.676 -3.630 15.288 1.00 80.81 146 ASP A C 1
ATOM 1126 O O . ASP A 1 146 ? -15.835 -4.113 14.524 1.00 80.81 146 ASP A O 1
ATOM 1130 N N . VAL A 1 147 ? -16.547 -2.391 15.768 1.00 82.44 147 VAL A N 1
ATOM 1131 C CA . VAL A 1 147 ? -15.430 -1.492 15.433 1.00 82.44 147 VAL A CA 1
ATOM 1132 C C . VAL A 1 147 ? -14.080 -2.091 15.824 1.00 82.44 147 VAL A C 1
ATOM 1134 O O . VAL A 1 147 ? -13.076 -1.877 15.138 1.00 82.44 147 VAL A O 1
ATOM 1137 N N . ARG A 1 148 ? -14.047 -2.851 16.921 1.00 81.88 148 ARG A N 1
ATOM 1138 C CA . ARG A 1 148 ? -12.815 -3.406 17.467 1.00 81.88 148 ARG A CA 1
ATOM 1139 C C . ARG A 1 148 ? -12.264 -4.506 16.569 1.00 81.88 148 ARG A C 1
ATOM 1141 O O . ARG A 1 148 ? -11.089 -4.438 16.202 1.00 81.88 148 ARG A O 1
ATOM 1148 N N . HIS A 1 149 ? -13.079 -5.500 16.216 1.00 84.00 149 HIS A N 1
ATOM 1149 C CA . HIS A 1 149 ? -12.631 -6.569 15.323 1.00 84.00 149 HIS A CA 1
ATOM 1150 C C . HIS A 1 149 ? -12.292 -6.011 13.936 1.00 84.00 149 HIS A C 1
ATOM 1152 O O . HIS A 1 149 ? -11.193 -6.284 13.443 1.00 84.00 149 HIS A O 1
ATOM 1158 N N . CYS A 1 150 ? -13.098 -5.067 13.430 1.00 87.81 150 CYS A N 1
ATOM 1159 C CA . CYS A 1 150 ? -12.811 -4.376 12.173 1.00 87.81 150 CYS A CA 1
ATOM 1160 C C . CYS A 1 150 ? -11.421 -3.718 12.196 1.00 87.81 150 CYS A C 1
ATOM 1162 O O . CYS A 1 150 ? -10.578 -3.962 11.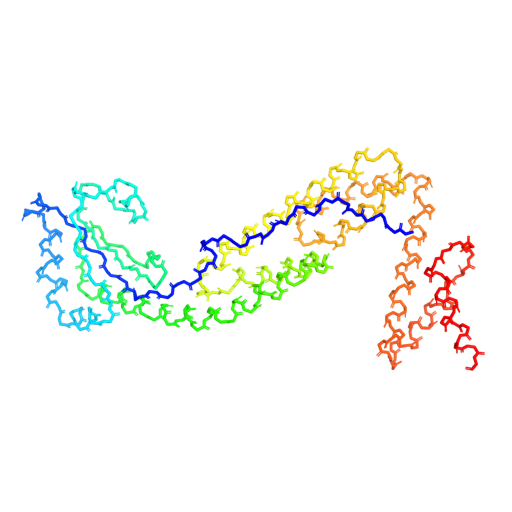329 1.00 87.81 150 CYS A O 1
ATOM 1164 N N . ALA A 1 151 ? -11.114 -2.928 13.231 1.00 88.38 151 ALA A N 1
ATOM 1165 C CA . ALA A 1 151 ? -9.813 -2.277 13.363 1.00 88.38 151 ALA A CA 1
ATOM 1166 C C . ALA A 1 151 ? -8.653 -3.286 13.465 1.00 88.38 151 ALA A C 1
ATOM 1168 O O . ALA A 1 151 ? -7.564 -3.037 12.934 1.00 88.38 151 ALA A O 1
ATOM 1169 N N . GLN A 1 152 ? -8.859 -4.432 14.118 1.00 89.38 152 GLN A N 1
ATOM 1170 C CA . GLN A 1 152 ? -7.854 -5.491 14.201 1.00 89.38 152 GLN A CA 1
ATOM 1171 C C . GLN A 1 152 ? -7.591 -6.138 12.844 1.00 89.38 152 GLN A C 1
ATOM 1173 O O . GLN A 1 152 ? -6.424 -6.327 12.480 1.00 89.38 152 GLN A O 1
ATOM 1178 N N . GLU A 1 153 ? -8.636 -6.438 12.078 1.00 91.19 153 GLU A N 1
ATOM 1179 C CA . GLU A 1 153 ? -8.505 -7.057 10.763 1.00 91.19 153 GLU A CA 1
ATOM 1180 C C . GLU A 1 153 ? -7.840 -6.097 9.763 1.00 91.19 153 GLU A C 1
ATOM 1182 O O . GLU A 1 153 ? -6.883 -6.470 9.076 1.00 91.19 153 GLU A O 1
ATOM 1187 N N . LEU A 1 154 ? -8.204 -4.811 9.788 1.00 92.69 154 LEU A N 1
ATOM 1188 C CA . LEU A 1 154 ? -7.542 -3.768 8.995 1.00 92.69 154 LEU A CA 1
ATOM 1189 C C . LEU A 1 154 ? -6.054 -3.608 9.356 1.00 92.69 154 LEU A C 1
ATOM 1191 O O . LEU A 1 154 ? -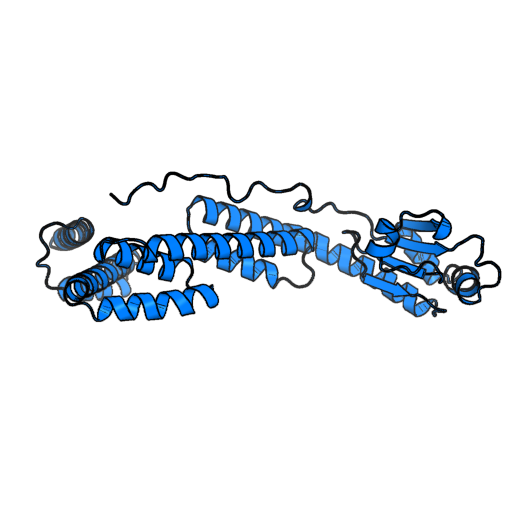5.201 -3.489 8.472 1.00 92.69 154 LEU A O 1
ATOM 1195 N N . ARG A 1 155 ? -5.694 -3.684 10.644 1.00 91.62 155 ARG A N 1
ATOM 1196 C CA . ARG A 1 155 ? -4.282 -3.676 11.078 1.00 91.62 155 ARG A CA 1
ATOM 1197 C C . ARG A 1 155 ? -3.529 -4.931 10.656 1.00 91.62 155 ARG A C 1
ATOM 1199 O O . ARG A 1 155 ? -2.326 -4.859 10.398 1.00 91.62 155 ARG A O 1
ATOM 1206 N N . ARG A 1 156 ? -4.195 -6.088 10.592 1.00 92.62 156 ARG A N 1
ATOM 1207 C CA . ARG A 1 156 ? -3.596 -7.316 10.048 1.00 92.62 156 ARG A CA 1
ATOM 1208 C C . ARG A 1 156 ? -3.323 -7.161 8.560 1.00 92.62 156 ARG A C 1
ATOM 1210 O O . ARG A 1 156 ? -2.223 -7.511 8.138 1.00 92.62 156 ARG A O 1
ATOM 1217 N N . ILE A 1 157 ? -4.259 -6.586 7.799 1.00 93.38 157 ILE A N 1
ATOM 1218 C CA . ILE A 1 157 ? -4.074 -6.265 6.376 1.00 93.38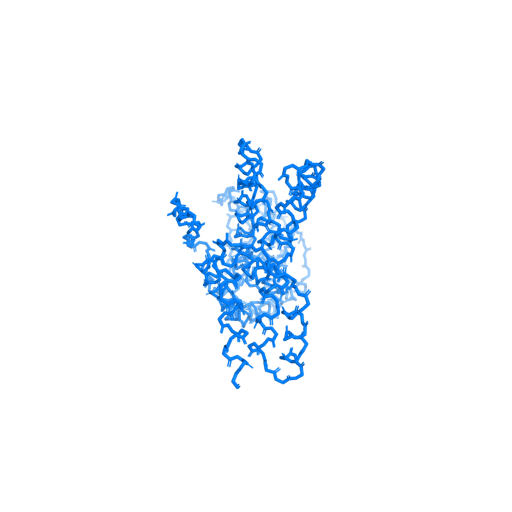 157 ILE A CA 1
ATOM 1219 C C . ILE A 1 157 ? -2.850 -5.366 6.183 1.00 93.38 157 ILE A C 1
ATOM 1221 O O . ILE A 1 157 ? -1.976 -5.708 5.387 1.00 93.38 157 ILE A O 1
ATOM 1225 N N . ALA A 1 158 ? -2.732 -4.286 6.964 1.00 90.25 158 ALA A N 1
ATOM 1226 C CA . ALA A 1 158 ? -1.609 -3.346 6.886 1.00 90.25 158 ALA A CA 1
ATOM 1227 C C . ALA A 1 158 ? -0.229 -4.005 7.104 1.00 90.25 158 ALA A C 1
ATOM 1229 O O . ALA A 1 158 ? 0.792 -3.509 6.633 1.00 90.25 158 ALA A O 1
ATOM 1230 N N . LYS A 1 159 ? -0.178 -5.158 7.787 1.00 91.62 159 LYS A N 1
ATOM 1231 C CA . LYS A 1 159 ? 1.058 -5.914 8.056 1.00 91.62 159 LYS A CA 1
ATOM 1232 C C . LYS A 1 159 ? 1.393 -6.961 6.985 1.00 91.62 159 LYS A C 1
ATOM 1234 O O . LYS A 1 159 ? 2.456 -7.586 7.061 1.00 91.62 159 LYS A O 1
ATOM 1239 N N . VAL A 1 160 ? 0.530 -7.186 5.990 1.00 92.38 160 VAL A N 1
ATOM 1240 C CA . VAL A 1 160 ? 0.770 -8.180 4.931 1.00 92.38 160 VAL A CA 1
ATOM 1241 C C . VAL A 1 160 ? 1.816 -7.655 3.943 1.00 92.38 160 VAL A C 1
ATOM 1243 O O . VAL A 1 160 ? 1.519 -6.908 3.012 1.00 92.38 160 VAL A O 1
ATOM 1246 N N . LYS A 1 161 ? 3.070 -8.088 4.116 1.00 89.75 161 LYS A N 1
ATOM 1247 C CA . LYS A 1 161 ? 4.175 -7.723 3.217 1.00 89.75 161 LYS A CA 1
ATOM 1248 C C . LYS A 1 161 ? 3.906 -8.185 1.783 1.00 89.75 161 LYS A C 1
ATOM 1250 O O . LYS A 1 161 ? 3.620 -9.357 1.545 1.00 89.75 161 LYS A O 1
ATOM 1255 N N . GLY A 1 162 ? 4.053 -7.266 0.829 1.00 88.00 162 GLY A N 1
ATOM 1256 C CA . GLY A 1 162 ? 3.839 -7.539 -0.594 1.00 88.00 162 GLY A CA 1
ATOM 1257 C C . GLY A 1 162 ? 2.368 -7.644 -1.002 1.00 88.00 162 GLY A C 1
ATOM 1258 O O . GLY A 1 162 ? 2.095 -8.082 -2.118 1.00 88.00 162 GLY A O 1
ATOM 1259 N N . ALA A 1 163 ? 1.428 -7.270 -0.127 1.00 91.81 163 ALA A N 1
ATOM 1260 C CA . ALA A 1 163 ? 0.031 -7.107 -0.507 1.00 91.81 163 ALA A CA 1
ATOM 1261 C C . ALA A 1 163 ? -0.137 -6.021 -1.586 1.00 91.81 163 ALA A C 1
ATOM 1263 O O . ALA A 1 163 ? 0.709 -5.127 -1.700 1.00 91.81 163 ALA A O 1
ATOM 1264 N N . PRO A 1 164 ? -1.234 -6.078 -2.362 1.00 92.50 164 PRO A N 1
ATOM 1265 C CA . PRO A 1 164 ? -1.594 -4.992 -3.255 1.00 92.50 164 PRO A CA 1
ATOM 1266 C C . PRO A 1 164 ? -1.707 -3.646 -2.533 1.00 92.50 164 PRO 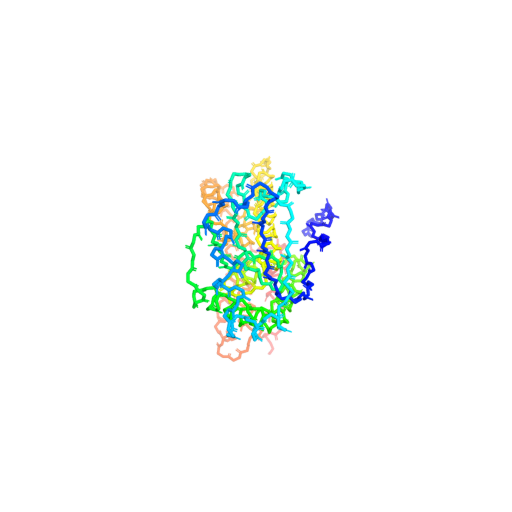A C 1
ATOM 1268 O O . PRO A 1 164 ? -2.374 -3.542 -1.499 1.00 92.50 164 PRO A O 1
ATOM 1271 N N . VAL A 1 165 ? -1.079 -2.613 -3.088 1.00 90.31 165 VAL A N 1
ATOM 1272 C CA . VAL A 1 165 ? -1.043 -1.263 -2.507 1.00 90.31 165 VAL A CA 1
ATOM 1273 C C . VAL A 1 165 ? -2.441 -0.660 -2.439 1.00 90.31 165 VAL A C 1
ATOM 1275 O O . VAL A 1 165 ? -2.756 0.016 -1.462 1.00 90.31 165 VAL A O 1
ATOM 1278 N N . CYS A 1 166 ? -3.314 -0.943 -3.411 1.00 87.62 166 CYS A N 1
ATOM 1279 C CA . CYS A 1 166 ? -4.700 -0.471 -3.364 1.00 87.62 166 CYS A CA 1
ATOM 1280 C C . CYS A 1 166 ? -5.441 -0.965 -2.109 1.00 87.62 166 CYS A C 1
ATOM 1282 O O . CYS A 1 166 ? -6.175 -0.206 -1.479 1.00 87.62 166 CYS A O 1
ATOM 1284 N N . TYR A 1 167 ? -5.198 -2.211 -1.694 1.00 91.62 167 TYR A N 1
ATOM 1285 C CA . TYR A 1 167 ? -5.817 -2.792 -0.504 1.00 91.62 167 TYR A CA 1
ATOM 1286 C C . TYR A 1 167 ? -5.216 -2.256 0.792 1.00 91.62 167 TYR A C 1
ATOM 1288 O O . TYR A 1 167 ? -5.958 -2.010 1.740 1.00 91.62 167 TYR A O 1
ATOM 1296 N N . LEU A 1 168 ? -3.901 -2.030 0.824 1.00 91.88 168 LEU A N 1
ATOM 1297 C CA . LEU A 1 168 ? -3.240 -1.394 1.964 1.00 91.88 168 LEU A CA 1
ATOM 1298 C C . LEU A 1 168 ? -3.759 0.035 2.170 1.00 91.88 168 LEU A C 1
ATOM 1300 O O . LEU A 1 168 ? -4.215 0.363 3.261 1.00 91.88 168 LEU A O 1
ATOM 1304 N N . ARG A 1 169 ? -3.811 0.841 1.099 1.00 90.06 169 ARG A N 1
ATOM 1305 C CA . ARG A 1 169 ? -4.367 2.205 1.136 1.00 90.06 169 ARG A CA 1
ATOM 1306 C C . ARG A 1 169 ? -5.833 2.212 1.563 1.00 90.06 169 ARG A C 1
ATOM 1308 O O . ARG A 1 169 ? -6.247 3.101 2.303 1.00 90.06 169 ARG A O 1
ATOM 1315 N N . ARG A 1 170 ? -6.633 1.236 1.117 1.00 89.44 170 ARG A N 1
ATOM 1316 C CA . ARG A 1 170 ? -8.015 1.084 1.588 1.00 89.44 170 ARG A CA 1
ATOM 1317 C C . ARG A 1 170 ? -8.058 0.841 3.094 1.00 89.44 170 ARG A C 1
ATOM 1319 O O . ARG A 1 170 ? -8.782 1.549 3.785 1.00 89.44 170 ARG A O 1
ATOM 1326 N N . ALA A 1 171 ? -7.279 -0.118 3.592 1.00 91.69 171 ALA A N 1
ATOM 1327 C CA . ALA A 1 171 ? -7.270 -0.453 5.010 1.00 91.69 171 ALA A CA 1
ATOM 1328 C C . ALA A 1 171 ? -6.819 0.726 5.887 1.00 91.69 171 ALA A C 1
ATOM 1330 O O . ALA A 1 171 ? -7.445 1.009 6.906 1.00 91.69 171 ALA A O 1
ATOM 1331 N N . GLU A 1 172 ? -5.791 1.459 5.456 1.00 91.19 172 GLU A N 1
ATOM 1332 C CA . GLU A 1 172 ? -5.331 2.686 6.115 1.00 91.19 172 GLU A CA 1
ATOM 1333 C C . GLU A 1 172 ? -6.428 3.754 6.161 1.00 91.19 172 GLU A C 1
ATOM 1335 O O . GLU A 1 172 ? -6.702 4.297 7.228 1.00 91.19 172 GLU A O 1
ATOM 1340 N N . ARG A 1 173 ? -7.116 4.013 5.039 1.00 90.12 173 ARG A N 1
ATOM 1341 C CA . ARG A 1 173 ? -8.237 4.966 5.006 1.00 90.12 173 ARG A CA 1
ATOM 1342 C C . ARG A 1 173 ? -9.357 4.577 5.963 1.00 90.12 173 ARG A C 1
ATOM 1344 O O . ARG A 1 173 ? -9.840 5.438 6.692 1.00 90.12 173 ARG A O 1
ATOM 1351 N N . MET A 1 174 ? -9.750 3.303 5.966 1.00 89.62 174 MET A N 1
ATOM 1352 C CA . MET A 1 174 ? -10.784 2.797 6.870 1.00 89.62 174 MET A CA 1
ATOM 1353 C C . MET A 1 174 ? -10.364 2.986 8.334 1.00 89.62 174 MET A C 1
ATOM 1355 O O . MET A 1 174 ? -11.146 3.492 9.132 1.00 89.62 174 MET A O 1
ATOM 1359 N N . LEU A 1 175 ? -9.109 2.678 8.683 1.00 90.06 175 LEU A N 1
ATOM 1360 C CA . LEU A 1 175 ? -8.575 2.918 10.028 1.00 90.06 175 LEU A CA 1
ATOM 1361 C C . LEU A 1 175 ? -8.598 4.402 10.412 1.00 90.06 175 LEU A C 1
ATOM 1363 O O . LEU A 1 175 ? -9.003 4.732 11.525 1.00 90.06 175 LEU A O 1
ATOM 1367 N N . THR A 1 176 ? -8.199 5.301 9.508 1.00 89.38 176 THR A N 1
ATOM 1368 C CA . THR A 1 176 ? -8.269 6.750 9.748 1.00 89.38 176 THR A CA 1
ATOM 1369 C C . THR A 1 176 ? -9.707 7.210 9.984 1.00 89.38 176 THR A C 1
ATOM 1371 O O . THR A 1 176 ? -9.956 7.966 10.919 1.00 89.38 176 THR A O 1
ATOM 1374 N N . GLN A 1 177 ? -10.660 6.734 9.179 1.00 88.12 177 GLN A N 1
ATOM 1375 C CA . GLN A 1 177 ? -12.080 7.062 9.334 1.00 88.12 177 GLN A CA 1
ATOM 1376 C C . GLN A 1 177 ? -12.649 6.550 10.661 1.00 88.12 177 GLN A C 1
ATOM 1378 O O . GLN A 1 177 ? -13.349 7.295 11.341 1.00 88.12 177 GLN A O 1
ATOM 1383 N N . LEU A 1 178 ? -12.309 5.320 11.068 1.00 88.31 178 LEU A N 1
ATOM 1384 C CA . LEU A 1 178 ? -12.681 4.795 12.383 1.00 88.31 178 LEU A CA 1
ATOM 1385 C C . LEU A 1 178 ? -12.114 5.677 13.503 1.00 88.31 178 LEU A C 1
ATOM 1387 O O . LEU A 1 178 ? -12.851 6.060 14.404 1.00 88.31 178 LEU A O 1
ATOM 1391 N N . GLY A 1 179 ? -10.842 6.075 13.423 1.00 86.88 179 GLY A N 1
ATOM 1392 C CA . GLY A 1 179 ? -10.239 6.986 14.402 1.00 86.88 179 GLY A CA 1
ATOM 1393 C C . GLY A 1 179 ? -10.958 8.340 14.490 1.00 86.88 179 GLY A C 1
ATOM 1394 O O . GLY A 1 179 ? -11.232 8.822 15.589 1.00 86.88 179 GLY A O 1
ATOM 1395 N N . GLN A 1 180 ? -11.326 8.928 13.348 1.00 87.56 180 GLN A N 1
ATOM 1396 C CA . GLN A 1 180 ? -12.095 10.179 13.287 1.00 87.56 180 GLN A CA 1
ATOM 1397 C C . GLN A 1 180 ? -13.497 10.030 13.887 1.00 87.56 180 GLN A C 1
ATOM 1399 O O . GLN A 1 180 ? -13.945 10.901 14.630 1.00 87.56 180 GLN A O 1
ATOM 1404 N N . GLU A 1 181 ? -14.174 8.917 13.607 1.00 86.56 181 GLU A N 1
ATOM 1405 C CA . GLU A 1 181 ? -15.483 8.611 14.180 1.00 86.56 181 GLU A CA 1
ATOM 1406 C C . GLU A 1 181 ? -15.399 8.420 15.700 1.00 86.56 181 GLU A C 1
ATOM 1408 O O . GLU A 1 181 ? -16.222 8.958 16.440 1.00 86.56 181 GLU A O 1
ATOM 1413 N N . GLY A 1 182 ? -14.367 7.728 16.189 1.00 84.50 182 GLY A N 1
ATOM 1414 C CA . GLY A 1 182 ? -14.095 7.605 17.619 1.00 84.50 182 GLY A CA 1
ATOM 1415 C C . GLY A 1 182 ? -13.848 8.960 18.286 1.00 84.50 182 GLY A C 1
ATOM 1416 O O . GLY A 1 182 ? -14.403 9.227 19.351 1.00 84.50 182 GLY A O 1
ATOM 1417 N N . ALA A 1 183 ? -13.089 9.851 17.639 1.00 83.25 183 ALA A N 1
ATOM 1418 C CA . ALA A 1 183 ? -12.841 11.206 18.134 1.00 83.25 183 ALA A CA 1
ATOM 1419 C C . ALA A 1 183 ? -14.122 12.052 18.177 1.00 83.25 183 ALA A C 1
ATOM 1421 O O . ALA A 1 183 ? -14.369 12.759 19.156 1.00 83.25 183 ALA A O 1
ATOM 1422 N N . ARG A 1 184 ? -14.969 11.946 17.145 1.00 88.19 184 ARG A N 1
ATOM 1423 C CA . ARG A 1 184 ? -16.276 12.613 17.095 1.00 88.19 184 ARG A CA 1
ATOM 1424 C C . ARG A 1 184 ? -17.165 12.162 18.250 1.00 88.19 184 ARG A C 1
ATOM 1426 O O . ARG A 1 184 ? -17.648 12.999 19.008 1.00 88.19 184 ARG A O 1
ATOM 1433 N N . ARG A 1 185 ? -17.326 10.848 18.427 1.00 84.38 185 ARG A N 1
ATOM 1434 C CA . ARG A 1 185 ? -18.138 10.286 19.514 1.00 84.38 185 ARG A CA 1
ATOM 1435 C C . ARG A 1 185 ? -17.577 10.624 20.894 1.00 84.38 185 ARG A C 1
ATOM 1437 O O . ARG A 1 185 ? -18.348 10.838 21.823 1.00 84.38 185 ARG A O 1
ATOM 1444 N N . LEU A 1 186 ? -16.252 10.693 21.042 1.00 83.56 186 LEU A N 1
ATOM 1445 C CA . LEU A 1 186 ? -15.616 11.137 22.283 1.00 83.56 186 LEU A CA 1
ATOM 1446 C C . LEU A 1 186 ? -15.989 12.580 22.613 1.00 83.56 186 LEU A C 1
ATOM 1448 O O . LEU A 1 186 ? -16.389 12.858 23.740 1.00 83.56 186 LEU A O 1
ATOM 1452 N N . LYS A 1 187 ? -15.909 13.486 21.635 1.00 85.62 187 LYS A N 1
ATOM 1453 C CA . LYS A 1 187 ? -16.326 14.878 21.817 1.00 85.62 187 LYS A CA 1
ATOM 1454 C C . LYS A 1 187 ? -17.797 14.969 22.239 1.00 85.62 187 LYS A C 1
ATOM 1456 O O . LYS A 1 187 ? -18.097 15.610 23.241 1.00 85.62 187 LYS A O 1
ATOM 1461 N N . GLU A 1 188 ? -18.680 14.248 21.548 1.00 86.00 188 GLU A N 1
ATOM 1462 C CA . GLU A 1 188 ? -20.107 14.178 21.893 1.00 86.00 188 GLU A CA 1
ATOM 1463 C C . GLU A 1 188 ? -20.340 13.641 23.309 1.00 86.00 188 GLU A C 1
ATOM 1465 O O . GLU A 1 188 ? -21.192 14.156 24.027 1.00 86.00 188 GLU A O 1
ATOM 1470 N N . ALA A 1 189 ? -19.587 12.618 23.728 1.00 82.31 189 ALA A N 1
ATOM 1471 C CA . ALA A 1 189 ? -19.676 12.074 25.077 1.00 82.31 189 ALA A CA 1
ATOM 1472 C C . ALA A 1 189 ? -19.273 13.125 26.121 1.00 82.31 189 ALA A C 1
ATOM 1474 O O . ALA A 1 189 ? -19.994 13.322 27.096 1.00 82.31 189 ALA A O 1
ATOM 1475 N N . LEU A 1 190 ? -18.160 13.833 25.906 1.00 81.50 190 LEU A N 1
ATOM 1476 C CA . LEU A 1 190 ? -17.656 14.855 26.829 1.00 81.50 190 LEU A CA 1
ATOM 1477 C C . LEU A 1 190 ? -18.606 16.053 26.977 1.00 81.50 190 LEU A C 1
ATOM 1479 O O . LEU A 1 190 ? -18.704 16.612 28.068 1.00 81.50 190 LEU A O 1
ATOM 1483 N N . GLU A 1 191 ? -19.332 16.413 25.919 1.00 87.38 191 GLU A N 1
ATOM 1484 C CA . GLU A 1 191 ? -20.314 17.507 25.916 1.00 87.38 191 GLU A CA 1
ATOM 1485 C C . GLU A 1 191 ? -21.637 17.145 26.618 1.00 87.38 191 GLU A C 1
ATOM 1487 O O . GLU A 1 191 ? -22.423 18.034 26.939 1.00 87.38 191 GLU A O 1
ATOM 1492 N N . ARG A 1 192 ? -21.899 15.862 26.920 1.00 82.19 192 ARG A N 1
ATOM 1493 C CA . ARG A 1 192 ? -23.123 15.452 27.636 1.00 82.19 192 ARG A CA 1
ATOM 1494 C C . ARG A 1 192 ? -23.173 16.056 29.030 1.00 82.19 192 ARG A C 1
ATOM 1496 O O . ARG A 1 192 ? -22.272 15.819 29.826 1.00 82.19 192 ARG A O 1
ATOM 1503 N N . GLU A 1 193 ? -24.257 16.753 29.358 1.00 76.88 193 GLU A N 1
ATOM 1504 C CA . GLU A 1 193 ? -24.452 17.370 30.678 1.00 76.88 193 GLU A CA 1
ATOM 1505 C C . GLU A 1 193 ? -24.695 16.342 31.789 1.00 76.88 193 GLU A C 1
ATOM 1507 O O . GLU A 1 193 ? -24.243 16.524 32.917 1.00 76.88 193 GLU A O 1
ATOM 1512 N N . LYS A 1 194 ? -25.382 15.236 31.475 1.00 79.56 194 LYS A N 1
ATOM 1513 C CA . LYS A 1 194 ? -25.684 14.182 32.447 1.00 79.56 194 LYS A CA 1
ATOM 1514 C C . LYS A 1 194 ? -24.463 13.277 32.665 1.00 79.56 194 LYS A C 1
ATOM 1516 O O . LYS A 1 194 ? -24.044 12.609 31.714 1.00 79.56 194 LYS A O 1
ATOM 1521 N N . PRO A 1 195 ? -23.941 13.167 33.905 1.00 73.81 195 PRO A N 1
ATOM 1522 C CA . PRO A 1 195 ? -22.771 12.336 34.207 1.00 73.81 195 PRO A CA 1
ATOM 1523 C C . PRO A 1 195 ? -22.955 10.857 33.845 1.00 73.81 195 PRO A C 1
ATOM 1525 O O . PRO A 1 195 ? -22.014 10.203 33.404 1.00 73.81 195 PRO A O 1
ATOM 1528 N N . THR A 1 196 ? -24.182 10.346 33.968 1.00 67.81 196 THR A N 1
ATOM 1529 C CA . THR A 1 196 ? -24.539 8.948 33.692 1.00 67.81 196 THR A CA 1
ATOM 1530 C C . THR A 1 196 ? -24.432 8.609 32.202 1.00 67.81 196 THR A C 1
ATOM 1532 O O . THR A 1 196 ? -23.715 7.689 31.819 1.00 67.81 196 THR A O 1
ATOM 1535 N N . GLU A 1 197 ? -25.065 9.416 31.346 1.00 73.44 197 GLU A N 1
ATOM 1536 C CA . GLU A 1 197 ? -25.012 9.275 29.886 1.00 73.44 197 GLU A CA 1
ATOM 1537 C C . GLU A 1 197 ? -23.580 9.467 29.363 1.00 73.44 197 GLU A C 1
ATOM 1539 O O . GLU A 1 197 ? -23.139 8.751 28.462 1.00 73.44 197 GLU A O 1
ATOM 1544 N N . ARG A 1 198 ? -22.830 10.401 29.963 1.00 78.38 198 ARG A N 1
ATOM 1545 C CA . ARG A 1 198 ? -21.409 10.616 29.671 1.00 78.38 198 ARG A CA 1
ATOM 1546 C C . ARG A 1 198 ? -20.574 9.371 29.991 1.00 78.38 198 ARG A C 1
ATOM 1548 O O . ARG A 1 198 ? -19.771 8.953 29.159 1.00 78.38 198 ARG A O 1
ATOM 1555 N N . PHE A 1 199 ? -20.755 8.777 31.171 1.00 75.44 199 PHE A N 1
ATOM 1556 C CA . PHE A 1 199 ? -20.009 7.591 31.598 1.00 75.44 199 PHE A CA 1
ATOM 1557 C C . PHE A 1 199 ? -20.292 6.374 30.702 1.00 75.44 199 PHE A C 1
ATOM 1559 O O . PHE A 1 199 ? -19.350 5.728 30.237 1.00 75.44 199 PHE A O 1
ATOM 1566 N N . ASP A 1 200 ? -21.564 6.106 30.393 1.00 72.31 200 ASP A N 1
ATOM 1567 C CA . ASP A 1 200 ? -21.973 5.001 29.516 1.00 72.31 200 ASP A CA 1
ATOM 1568 C C . ASP A 1 200 ? -21.312 5.097 28.134 1.00 72.31 200 ASP A C 1
ATOM 1570 O O . ASP A 1 200 ? -20.733 4.126 27.638 1.00 72.31 200 ASP A O 1
ATOM 1574 N N . LEU A 1 201 ? -21.333 6.290 27.531 1.00 75.69 201 LEU A N 1
ATOM 1575 C CA . LEU A 1 201 ? -20.715 6.536 26.228 1.00 75.69 201 LEU A CA 1
ATOM 1576 C C . LEU A 1 201 ? -19.191 6.378 26.276 1.00 75.69 201 LEU A C 1
ATOM 1578 O O . LEU A 1 201 ? -18.616 5.737 25.397 1.00 75.69 201 LEU A O 1
ATOM 1582 N N . LEU A 1 202 ? -18.525 6.896 27.313 1.00 77.50 202 LEU A N 1
ATOM 1583 C CA . LEU A 1 202 ? -17.077 6.731 27.477 1.00 77.50 202 LEU A CA 1
ATOM 1584 C C . LEU A 1 202 ? -16.674 5.260 27.660 1.00 77.50 202 LEU A C 1
ATOM 1586 O O . LEU A 1 202 ? -15.616 4.851 27.179 1.00 77.50 202 LEU A O 1
ATOM 1590 N N . MET A 1 203 ? -17.512 4.445 28.306 1.00 76.06 203 MET A N 1
ATOM 1591 C CA . MET A 1 203 ? -17.267 3.011 28.471 1.00 76.06 203 MET A CA 1
ATOM 1592 C C . MET A 1 203 ? -17.419 2.224 27.167 1.00 76.06 203 MET A C 1
ATOM 1594 O O . MET A 1 203 ? -16.605 1.329 26.912 1.00 76.06 203 MET A O 1
ATOM 1598 N N . VAL A 1 204 ? -18.405 2.571 26.333 1.00 76.94 204 VAL A N 1
ATOM 1599 C CA . VAL A 1 204 ? -18.544 2.032 24.968 1.00 76.94 204 VAL A CA 1
ATOM 1600 C C . VAL A 1 204 ? -17.331 2.426 24.126 1.00 76.94 204 VAL A C 1
ATOM 1602 O O . VAL A 1 204 ? -16.671 1.564 23.553 1.00 76.94 204 VAL A O 1
ATOM 1605 N N . LEU A 1 205 ? -16.938 3.703 24.147 1.00 76.75 205 LEU A N 1
ATOM 1606 C CA . LEU A 1 205 ? -15.775 4.183 23.395 1.00 76.75 205 LEU A CA 1
ATOM 1607 C C . LEU A 1 205 ? -14.472 3.523 23.828 1.00 76.75 205 LEU A C 1
ATOM 1609 O O . LEU A 1 205 ? -13.655 3.151 22.988 1.00 76.75 205 LEU A O 1
ATOM 1613 N N . ARG A 1 206 ? -14.285 3.324 25.134 1.00 78.56 206 ARG A N 1
ATOM 1614 C CA . ARG A 1 206 ? -13.134 2.592 25.664 1.00 78.56 206 ARG A CA 1
ATOM 1615 C C . ARG A 1 206 ? -13.079 1.161 25.134 1.00 78.56 206 ARG A C 1
ATOM 1617 O O . ARG A 1 206 ? -11.981 0.644 24.960 1.00 78.56 206 ARG A O 1
ATOM 1624 N N . HIS A 1 207 ? -14.224 0.506 24.961 1.00 77.62 207 HIS A N 1
ATOM 1625 C CA . HIS A 1 207 ? -14.289 -0.858 24.446 1.00 77.62 207 HIS A CA 1
ATOM 1626 C C . HIS A 1 207 ? -13.998 -0.902 22.940 1.00 77.62 207 HIS A C 1
ATOM 1628 O O . HIS A 1 207 ? -13.123 -1.653 22.507 1.00 77.62 207 HIS A O 1
ATOM 1634 N N . ASP A 1 208 ? -14.684 -0.060 22.172 1.00 75.25 208 ASP A N 1
ATOM 1635 C CA . ASP A 1 208 ? -14.676 -0.092 20.708 1.00 75.25 208 ASP A CA 1
ATOM 1636 C C . ASP A 1 208 ? -13.377 0.467 20.116 1.00 75.25 208 ASP A C 1
ATOM 1638 O O . ASP A 1 208 ? -12.880 -0.031 19.107 1.00 75.25 208 ASP A O 1
ATOM 1642 N N . PHE A 1 209 ? -12.780 1.463 20.777 1.00 80.81 209 PHE A N 1
ATOM 1643 C CA . PHE A 1 209 ? -11.578 2.159 20.314 1.00 80.81 209 PHE A CA 1
ATOM 1644 C C . PHE A 1 209 ? -10.343 1.867 21.170 1.00 80.81 209 PHE A C 1
ATOM 1646 O O . PHE A 1 209 ? -9.371 2.618 21.121 1.00 80.81 209 PHE A O 1
ATOM 1653 N N . TRP A 1 210 ? -10.341 0.767 21.932 1.00 76.31 210 TRP A N 1
ATOM 1654 C CA . TRP A 1 210 ? -9.210 0.387 22.791 1.00 76.31 210 TRP A CA 1
ATOM 1655 C C . TRP A 1 210 ? -7.871 0.318 22.045 1.00 76.31 210 TRP A C 1
ATOM 1657 O O . TRP A 1 210 ? -6.820 0.589 22.617 1.00 76.31 210 TRP A O 1
ATOM 1667 N N . ASP A 1 211 ? -7.902 -0.045 20.766 1.00 75.31 211 ASP A N 1
ATOM 1668 C CA . ASP A 1 211 ? -6.691 -0.189 19.963 1.00 75.31 211 ASP A CA 1
ATOM 1669 C C . ASP A 1 211 ? -6.172 1.167 19.423 1.00 75.31 211 ASP A C 1
ATOM 1671 O O . ASP A 1 211 ? -5.086 1.225 18.841 1.00 75.31 211 ASP A O 1
ATOM 1675 N N . PHE A 1 212 ? -6.905 2.273 19.598 1.00 80.44 212 PHE A N 1
ATOM 1676 C CA . PHE A 1 212 ? -6.521 3.617 19.151 1.00 80.44 212 PHE A CA 1
ATOM 1677 C C . PHE A 1 212 ? -5.879 4.414 20.292 1.00 80.44 212 PHE A C 1
ATOM 1679 O O . PHE A 1 212 ? -6.572 5.082 21.060 1.00 80.44 212 PHE A O 1
ATOM 1686 N N . ASP A 1 213 ? -4.548 4.375 20.377 1.00 80.44 213 ASP A N 1
ATOM 1687 C CA . ASP A 1 213 ? -3.778 4.959 21.486 1.00 80.44 213 ASP A CA 1
ATOM 1688 C C . ASP A 1 213 ? -4.140 6.425 21.781 1.00 80.44 213 ASP A C 1
ATOM 1690 O O . ASP A 1 213 ? -4.367 6.777 22.937 1.00 80.44 213 ASP A O 1
ATOM 1694 N N . GLU A 1 214 ? -4.279 7.268 20.751 1.00 79.12 214 GLU A N 1
ATOM 1695 C CA . GLU A 1 214 ? -4.662 8.683 20.901 1.00 79.12 214 GLU A CA 1
ATOM 1696 C C . GLU A 1 214 ? -6.062 8.890 21.497 1.00 79.12 214 GLU A C 1
ATOM 1698 O O . GLU A 1 214 ? -6.298 9.871 22.203 1.00 79.12 214 GLU A O 1
ATOM 1703 N N . LEU A 1 215 ? -7.002 7.981 21.225 1.00 80.81 215 LEU A N 1
ATOM 1704 C CA . LEU A 1 215 ? -8.340 8.034 21.815 1.00 80.81 215 LEU A CA 1
ATOM 1705 C C . LEU A 1 215 ? -8.299 7.533 23.255 1.00 80.81 215 LEU A C 1
ATOM 1707 O O . LEU A 1 215 ? -8.883 8.145 24.147 1.00 80.81 215 LEU A O 1
ATOM 1711 N N . VAL A 1 216 ? -7.565 6.452 23.516 1.00 80.06 216 VAL A N 1
ATOM 1712 C CA . VAL A 1 216 ? -7.451 5.867 24.857 1.00 80.06 216 VAL A CA 1
ATOM 1713 C C . VAL A 1 216 ? -6.784 6.824 25.844 1.00 80.06 216 VAL A C 1
ATOM 1715 O O . VAL A 1 216 ? -7.214 6.895 26.999 1.00 80.06 216 VAL A O 1
ATOM 1718 N N . THR A 1 217 ? -5.770 7.579 25.416 1.00 84.69 217 THR A N 1
ATOM 1719 C CA . THR A 1 217 ? -5.102 8.582 26.263 1.00 84.69 217 THR A CA 1
ATOM 1720 C C . THR A 1 217 ? -6.026 9.730 26.660 1.00 84.69 217 THR A C 1
ATOM 1722 O O . THR A 1 217 ? -5.845 10.288 27.739 1.00 84.69 217 THR A O 1
ATOM 1725 N N . GLN A 1 218 ? -7.046 10.037 25.856 1.00 82.25 218 GLN A N 1
ATOM 1726 C CA . GLN A 1 218 ? -8.060 11.047 26.173 1.00 82.25 218 GLN A CA 1
ATOM 1727 C C . GLN A 1 218 ? -9.232 10.469 26.981 1.00 82.25 218 GLN A C 1
ATOM 1729 O O . GLN A 1 218 ? -9.710 11.099 27.925 1.00 82.25 218 GLN A O 1
ATOM 1734 N N . ILE A 1 219 ? -9.666 9.242 26.670 1.00 80.62 219 ILE A N 1
ATOM 1735 C CA . ILE A 1 219 ? -10.775 8.566 27.359 1.00 80.62 219 ILE A CA 1
ATOM 1736 C C . ILE A 1 219 ? -10.417 8.247 28.818 1.00 80.62 219 ILE A C 1
ATOM 1738 O O . ILE A 1 219 ? -11.232 8.468 29.711 1.00 80.62 219 ILE A O 1
ATOM 1742 N N . ARG A 1 220 ? -9.206 7.738 29.092 1.00 80.00 220 ARG A N 1
ATOM 1743 C CA . ARG A 1 220 ? -8.787 7.336 30.451 1.00 80.00 220 ARG A CA 1
ATOM 1744 C C . ARG A 1 220 ? -8.923 8.445 31.507 1.00 80.00 220 ARG A C 1
ATOM 1746 O O . ARG A 1 220 ? -9.576 8.181 32.514 1.00 80.00 220 ARG A O 1
ATOM 1753 N N . PRO A 1 221 ? -8.354 9.651 31.326 1.00 83.12 221 PRO A N 1
ATOM 1754 C CA . PRO A 1 221 ? -8.485 10.719 32.314 1.00 83.12 221 PRO A CA 1
ATOM 1755 C C . PRO A 1 221 ? -9.919 11.249 32.416 1.00 83.12 221 PRO A C 1
ATOM 1757 O O . PRO A 1 221 ? -10.337 11.640 33.502 1.00 83.12 221 PRO A O 1
ATOM 1760 N N . ALA A 1 222 ? -10.691 11.240 31.322 1.00 79.75 222 ALA A N 1
ATOM 1761 C CA . ALA A 1 222 ? -12.101 11.626 31.355 1.00 79.75 222 ALA A CA 1
ATOM 1762 C C . ALA A 1 222 ? -12.944 10.657 32.198 1.00 79.75 222 ALA A C 1
ATOM 1764 O O . ALA A 1 222 ? -13.769 11.104 32.990 1.00 79.75 222 ALA A O 1
ATOM 1765 N N . ILE A 1 223 ? -12.696 9.347 32.073 1.00 76.38 223 ILE A N 1
ATOM 1766 C CA . ILE A 1 223 ? -13.309 8.334 32.938 1.00 76.38 223 ILE A CA 1
ATOM 1767 C C . ILE A 1 223 ? -12.874 8.561 34.386 1.00 76.38 223 ILE A C 1
ATOM 1769 O O . ILE A 1 223 ? -13.743 8.711 35.231 1.00 76.38 223 ILE A O 1
ATOM 1773 N N . ALA A 1 224 ? -11.570 8.665 34.666 1.00 78.62 224 ALA A N 1
ATOM 1774 C CA . ALA A 1 224 ? -11.053 8.814 36.032 1.00 78.62 224 ALA A CA 1
ATOM 1775 C C . ALA A 1 224 ? -11.668 10.011 36.783 1.00 78.62 224 ALA A C 1
ATOM 1777 O O . ALA A 1 224 ? -12.083 9.865 37.927 1.00 78.62 224 ALA A O 1
ATOM 1778 N N . LYS A 1 225 ? -11.821 11.165 36.116 1.00 78.88 225 LYS A N 1
ATOM 1779 C CA . LYS A 1 225 ? -12.498 12.343 36.689 1.00 78.88 225 LYS A CA 1
ATOM 1780 C C . LYS A 1 225 ? -13.963 12.084 37.042 1.00 78.88 225 LYS A C 1
ATOM 1782 O O . LYS A 1 225 ? -14.464 12.642 38.009 1.00 78.88 225 LYS A O 1
ATOM 1787 N N . LEU A 1 226 ? -14.656 11.261 36.258 1.00 69.00 226 LEU A N 1
ATOM 1788 C CA . LEU A 1 226 ? -16.021 10.847 36.579 1.00 69.00 226 LEU A CA 1
ATOM 1789 C C . LEU A 1 226 ? -16.035 9.828 37.718 1.00 69.00 226 LEU A C 1
ATOM 1791 O O . LEU A 1 226 ? -16.965 9.853 38.508 1.00 69.00 226 LEU A O 1
ATOM 1795 N N . GLU A 1 227 ? -15.011 8.980 37.863 1.00 67.25 227 GLU A N 1
ATOM 1796 C CA . GLU A 1 227 ? -14.908 8.039 38.993 1.00 67.25 227 GLU A CA 1
ATOM 1797 C C . GLU A 1 227 ? -14.717 8.732 40.356 1.00 67.25 227 GLU A C 1
ATOM 1799 O O . GLU A 1 227 ? -15.005 8.139 41.398 1.00 67.25 227 GLU A O 1
ATOM 1804 N N . GLU A 1 228 ? -14.281 9.992 40.364 1.00 70.06 228 GLU A N 1
ATOM 1805 C CA . GLU A 1 228 ? -14.153 10.812 41.572 1.00 70.06 228 GLU A CA 1
ATOM 1806 C C . GLU A 1 228 ? -15.488 11.443 42.023 1.00 70.06 228 GLU A C 1
ATOM 1808 O O . GLU A 1 228 ? -15.645 11.720 43.215 1.00 70.06 228 GLU A O 1
ATOM 1813 N N . ASP A 1 229 ? -16.471 11.588 41.124 1.00 69.00 229 ASP A N 1
ATOM 1814 C CA . ASP A 1 229 ? -17.814 12.122 41.410 1.00 69.00 229 ASP A CA 1
ATOM 1815 C C . ASP A 1 229 ? -18.678 11.082 42.152 1.00 69.00 229 ASP A C 1
ATOM 1817 O O . ASP A 1 229 ? -18.900 9.969 41.664 1.00 69.00 229 ASP A O 1
ATOM 1821 N N . GLU A 1 230 ? -19.194 11.433 43.337 1.00 57.00 230 GLU A N 1
ATOM 1822 C CA . GLU A 1 230 ? -19.985 10.523 44.179 1.00 57.00 230 GLU A CA 1
ATOM 1823 C C . GLU A 1 230 ? -21.234 9.970 43.486 1.00 57.00 230 GLU A C 1
ATOM 1825 O O . GLU A 1 230 ? -21.550 8.796 43.675 1.00 57.00 230 GLU A O 1
ATOM 1830 N N . LYS A 1 231 ? -21.890 10.748 42.613 1.00 58.75 231 LYS A N 1
ATOM 1831 C CA . LYS A 1 231 ? -23.058 10.260 41.855 1.00 58.75 231 LYS A CA 1
ATOM 1832 C C . LYS A 1 231 ? -22.690 9.211 40.808 1.00 58.75 231 LYS A C 1
ATOM 1834 O O . LYS A 1 231 ? -23.531 8.410 40.414 1.00 58.75 231 LYS A O 1
ATOM 1839 N N . THR A 1 232 ? -21.443 9.204 40.349 1.00 55.19 232 THR A N 1
ATOM 1840 C CA . THR A 1 232 ? -20.961 8.270 39.325 1.00 55.19 232 THR A CA 1
ATOM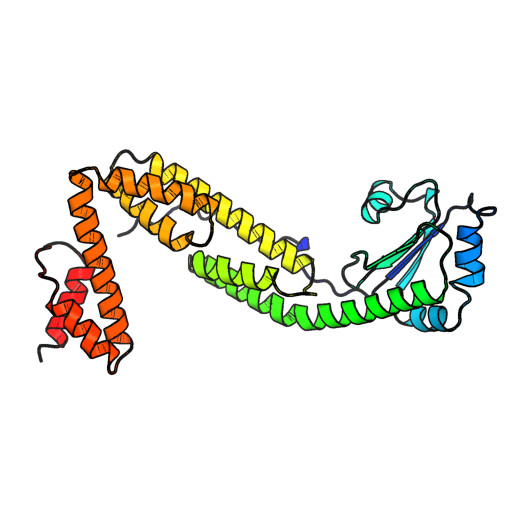 1841 C C . THR A 1 232 ? -20.329 7.024 39.955 1.00 55.19 232 THR A C 1
ATOM 1843 O O . THR A 1 232 ? -20.336 5.962 39.334 1.00 55.19 232 THR A O 1
ATOM 1846 N N . LYS A 1 233 ? -19.853 7.098 41.210 1.00 56.53 233 LYS A N 1
ATOM 1847 C CA . LYS A 1 233 ? -19.338 5.942 41.973 1.00 56.53 233 LYS A CA 1
ATOM 1848 C C . LYS A 1 233 ? -20.365 4.821 42.127 1.00 56.53 233 LYS A C 1
ATOM 1850 O O . LYS A 1 233 ? -19.997 3.658 41.960 1.00 56.53 233 LYS A O 1
ATOM 1855 N N . GLU A 1 234 ? -21.632 5.155 42.379 1.00 54.34 234 GLU A N 1
ATOM 1856 C CA . GLU A 1 234 ? -22.726 4.171 42.428 1.00 54.34 234 GLU A CA 1
ATOM 1857 C C . GLU A 1 234 ? -22.901 3.463 41.069 1.00 54.34 234 GLU A C 1
ATOM 1859 O O . GLU A 1 234 ? -22.918 2.234 41.006 1.00 54.34 234 GLU A O 1
ATOM 1864 N N . LEU A 1 235 ? -22.865 4.207 39.956 1.00 54.59 235 LEU A N 1
ATOM 1865 C CA . LEU A 1 235 ? -22.937 3.651 38.594 1.00 54.59 235 LEU A CA 1
ATOM 1866 C C . LEU A 1 235 ? -21.720 2.820 38.182 1.00 54.59 235 LEU A C 1
ATOM 1868 O O . LEU A 1 235 ? -21.851 1.869 37.415 1.00 54.59 235 LEU A O 1
ATOM 1872 N N . ILE A 1 236 ? -20.523 3.156 38.661 1.00 52.75 236 ILE A N 1
ATOM 1873 C CA . ILE A 1 236 ? -19.309 2.365 38.413 1.00 52.75 236 ILE A CA 1
ATOM 1874 C C . ILE A 1 236 ? -19.387 1.027 39.146 1.00 52.75 236 ILE A C 1
ATOM 1876 O O . ILE A 1 236 ? -18.948 0.002 38.611 1.00 52.75 236 ILE A O 1
ATOM 1880 N N . HIS A 1 237 ? -19.952 1.030 40.354 1.00 53.84 237 HIS A N 1
ATOM 1881 C CA . HIS A 1 237 ? -20.252 -0.187 41.096 1.00 53.84 237 HIS A CA 1
ATOM 1882 C C . HIS A 1 237 ? -21.267 -1.054 40.329 1.00 53.84 237 HIS A C 1
ATOM 1884 O O . HIS A 1 237 ? -21.037 -2.258 40.164 1.00 53.84 237 HIS A O 1
ATOM 1890 N N . ASP A 1 238 ? -22.293 -0.428 39.743 1.00 55.41 238 ASP A N 1
ATOM 1891 C CA . ASP A 1 238 ? -23.298 -1.085 38.898 1.00 55.41 238 ASP A CA 1
ATOM 1892 C C . ASP A 1 238 ? -22.721 -1.639 37.584 1.00 55.41 238 ASP A C 1
ATOM 1894 O O . ASP A 1 238 ? -22.972 -2.795 37.238 1.00 55.41 238 ASP A O 1
ATOM 1898 N N . HIS A 1 239 ? -21.887 -0.884 36.859 1.00 53.97 239 HIS A N 1
ATOM 1899 C CA . HIS A 1 239 ? -21.260 -1.323 35.598 1.00 53.97 239 HIS A CA 1
ATOM 1900 C C . HIS A 1 239 ? -20.241 -2.445 35.796 1.00 53.97 239 HIS A C 1
ATOM 1902 O O . HIS A 1 239 ? -20.176 -3.382 34.994 1.00 53.97 239 HIS A O 1
ATOM 1908 N N . LYS A 1 240 ? -19.442 -2.387 36.872 1.00 59.00 240 LYS A N 1
ATOM 1909 C CA . LYS A 1 240 ? -18.545 -3.493 37.248 1.00 59.00 240 LYS A CA 1
ATOM 1910 C C . LYS A 1 240 ? -19.351 -4.752 37.567 1.00 59.00 240 LYS A C 1
ATOM 1912 O O . LYS A 1 240 ? -18.974 -5.827 37.102 1.00 59.00 240 LYS A O 1
ATOM 1917 N N . GLY A 1 241 ? -20.480 -4.611 38.265 1.00 61.25 241 GLY A N 1
ATOM 1918 C CA . GLY A 1 241 ? -21.428 -5.701 38.497 1.00 61.25 241 GLY A CA 1
ATOM 1919 C C . GLY A 1 241 ? -22.001 -6.271 37.195 1.00 61.25 241 GLY A C 1
ATOM 1920 O O . GLY A 1 241 ? -21.963 -7.481 36.979 1.00 61.25 241 GLY A O 1
ATOM 1921 N N . GLN A 1 242 ? -22.450 -5.417 36.271 1.00 58.44 242 GLN A N 1
ATOM 1922 C CA . GLN A 1 242 ? -22.997 -5.838 34.976 1.00 58.44 242 GLN A CA 1
ATOM 1923 C C . GLN A 1 242 ? -21.968 -6.557 34.096 1.00 58.44 242 GLN A C 1
ATOM 1925 O O . GLN A 1 242 ? -22.287 -7.597 33.517 1.00 58.44 242 GLN A O 1
ATOM 1930 N N . ARG A 1 243 ? -20.724 -6.067 34.017 1.00 62.38 243 ARG A N 1
ATOM 1931 C CA . ARG A 1 243 ? -19.651 -6.763 33.285 1.00 62.38 243 ARG A CA 1
ATOM 1932 C C . ARG A 1 243 ? -19.353 -8.132 33.878 1.00 62.38 243 ARG A C 1
ATOM 1934 O O . ARG A 1 243 ? -19.260 -9.093 33.123 1.00 62.38 243 ARG A O 1
ATOM 1941 N N . GLN A 1 244 ? -19.260 -8.235 35.203 1.00 65.62 244 GLN A N 1
ATOM 1942 C CA . GLN A 1 244 ? -19.058 -9.519 35.878 1.00 65.62 244 GLN A CA 1
ATOM 1943 C C . GLN A 1 244 ? -20.203 -10.498 35.590 1.00 65.62 244 GLN A C 1
ATOM 1945 O O . GLN A 1 244 ? -19.958 -11.688 35.410 1.00 65.62 244 GLN A O 1
ATOM 1950 N N . ILE A 1 245 ? -21.440 -10.004 35.485 1.00 62.38 245 ILE A N 1
ATOM 1951 C CA . ILE A 1 245 ? -22.608 -10.809 35.112 1.00 62.38 245 ILE A CA 1
ATOM 1952 C C . ILE A 1 245 ? -22.514 -11.287 33.658 1.00 62.38 245 ILE A C 1
ATOM 1954 O O . ILE A 1 245 ? -22.699 -12.475 33.402 1.00 62.38 245 ILE A O 1
ATOM 1958 N N . VAL A 1 246 ? -22.215 -10.400 32.704 1.00 63.12 246 VAL A N 1
ATOM 1959 C CA . VAL A 1 246 ? -22.084 -10.766 31.281 1.00 63.12 246 VAL A CA 1
ATOM 1960 C C . VAL A 1 246 ? -20.952 -11.774 31.083 1.00 63.12 246 VAL A C 1
ATOM 1962 O O . VAL A 1 246 ? -21.152 -12.802 30.439 1.00 63.12 246 VAL A O 1
ATOM 1965 N N . GLU A 1 247 ? -19.797 -11.535 31.701 1.00 68.44 247 GLU A N 1
ATOM 1966 C CA . GLU A 1 247 ? -18.644 -12.432 31.641 1.00 68.44 247 GLU A CA 1
ATOM 1967 C C . GLU A 1 247 ? -18.975 -13.803 32.249 1.00 68.44 247 GLU A C 1
ATOM 1969 O O . GLU A 1 247 ? -18.683 -14.849 31.664 1.00 68.44 247 GLU A O 1
ATOM 1974 N N . ALA A 1 248 ? -19.666 -13.823 33.390 1.00 66.75 248 ALA A N 1
ATOM 1975 C CA . ALA A 1 248 ? -20.101 -15.062 34.013 1.00 66.75 248 ALA A CA 1
ATOM 1976 C C . ALA A 1 248 ? -21.136 -15.820 33.161 1.00 66.75 248 ALA A C 1
ATOM 1978 O O . ALA A 1 248 ? -21.055 -17.046 33.064 1.00 66.75 248 ALA A O 1
ATOM 1979 N N . LEU A 1 249 ? -22.059 -15.123 32.491 1.00 64.94 249 LEU A N 1
ATOM 1980 C CA . LEU A 1 249 ? -23.021 -15.722 31.558 1.00 64.94 249 LEU A CA 1
ATOM 1981 C C . LEU A 1 249 ? -22.333 -16.309 30.317 1.00 64.94 249 LEU A C 1
ATOM 1983 O O . LEU A 1 249 ? -22.690 -17.401 29.873 1.00 64.94 249 LEU A O 1
ATOM 1987 N N . GLU A 1 250 ? -21.316 -15.642 29.773 1.00 69.75 250 GLU A N 1
ATOM 1988 C CA . GLU A 1 250 ? -20.501 -16.200 28.690 1.00 69.75 250 GLU A CA 1
ATOM 1989 C C . GLU A 1 250 ? -19.723 -17.442 29.132 1.00 69.75 250 GLU A C 1
ATOM 1991 O O . GLU A 1 250 ? -19.655 -18.427 28.393 1.00 69.75 250 GLU A O 1
ATOM 1996 N N . MET A 1 251 ? -19.166 -17.436 30.348 1.00 73.81 251 MET A N 1
ATOM 1997 C CA . MET A 1 251 ? -18.508 -18.613 30.925 1.00 73.81 251 MET A CA 1
ATOM 1998 C C . MET A 1 251 ? -19.483 -19.785 31.104 1.00 73.81 251 MET A C 1
ATOM 2000 O O . MET A 1 251 ? -19.096 -20.935 30.892 1.00 73.81 251 MET A O 1
ATOM 2004 N N . VAL A 1 252 ? -20.746 -19.511 31.454 1.00 68.44 252 VAL A N 1
ATOM 2005 C CA . VAL A 1 252 ? -21.813 -20.523 31.523 1.00 68.44 252 VAL A CA 1
ATOM 2006 C C . VAL A 1 252 ? -22.137 -21.077 30.136 1.00 68.44 252 VAL A C 1
ATOM 2008 O O . VAL A 1 252 ? -22.151 -22.297 29.973 1.00 68.44 252 VAL A O 1
ATOM 2011 N N . LYS A 1 253 ? -22.298 -20.215 29.123 1.00 70.56 253 LYS A N 1
ATOM 2012 C CA . LYS A 1 253 ? -22.547 -20.633 27.731 1.00 70.56 253 LYS A CA 1
ATOM 2013 C C . LYS A 1 253 ? -21.417 -21.475 27.136 1.00 70.56 253 LYS A C 1
ATOM 2015 O O . LYS A 1 253 ? -21.689 -22.389 26.367 1.00 70.56 253 LYS A O 1
ATOM 2020 N N . LYS A 1 254 ? -20.160 -21.199 27.501 1.00 76.69 254 LYS A N 1
ATOM 2021 C CA . LYS A 1 254 ? -18.981 -21.956 27.035 1.00 76.69 254 LYS A CA 1
ATOM 2022 C C . LYS A 1 254 ? -18.912 -23.396 27.580 1.00 76.69 254 LYS A C 1
ATOM 2024 O O . LYS A 1 254 ? -18.159 -24.199 27.039 1.00 76.69 254 LYS A O 1
ATOM 2029 N N . GLY A 1 255 ? -19.698 -23.747 28.605 1.00 71.50 255 GLY A N 1
ATOM 2030 C CA . GLY A 1 255 ? -19.807 -25.118 29.122 1.00 71.50 255 GLY A CA 1
ATOM 2031 C C . GLY A 1 255 ? -18.607 -25.605 29.958 1.00 71.50 255 GLY A C 1
ATOM 2032 O O . GLY A 1 255 ? -17.638 -24.886 30.207 1.00 71.50 255 GLY A O 1
ATOM 2033 N N . GLY A 1 256 ? -18.684 -26.845 30.459 1.00 74.62 256 GLY A N 1
ATOM 2034 C CA . GLY A 1 256 ? -17.577 -27.519 31.158 1.00 74.62 256 GLY A CA 1
ATOM 2035 C C . GLY A 1 256 ? -17.113 -26.851 32.466 1.00 74.62 256 GLY A C 1
ATOM 2036 O O . GLY A 1 256 ? -17.919 -26.401 33.283 1.00 74.62 256 GLY A O 1
ATOM 2037 N N . ALA A 1 257 ? -15.795 -26.806 32.695 1.00 68.00 257 ALA A N 1
ATOM 2038 C CA . ALA A 1 257 ? -15.195 -26.224 33.904 1.00 68.00 257 ALA A CA 1
ATOM 2039 C C . ALA A 1 257 ? -15.437 -24.705 34.023 1.00 68.00 257 ALA A C 1
ATOM 2041 O O . ALA A 1 257 ? -15.636 -24.188 35.126 1.00 68.00 257 ALA A O 1
ATOM 2042 N N . MET A 1 258 ? -15.503 -24.004 32.886 1.00 68.62 258 MET A N 1
ATOM 2043 C CA . MET A 1 258 ? -15.825 -22.575 32.821 1.00 68.62 258 MET A CA 1
ATOM 2044 C C . MET A 1 258 ? -17.243 -22.303 33.327 1.00 68.62 258 MET A C 1
ATOM 2046 O O . MET A 1 258 ? -17.455 -21.344 34.067 1.00 68.62 258 MET A O 1
ATOM 2050 N N . ALA A 1 259 ? -18.190 -23.208 33.063 1.00 71.38 259 ALA A N 1
ATOM 2051 C CA . ALA A 1 259 ? -19.559 -23.055 33.541 1.00 71.38 259 ALA A CA 1
ATOM 2052 C C . ALA A 1 259 ? -19.690 -23.149 35.069 1.00 71.38 259 ALA A C 1
ATOM 2054 O O . ALA A 1 259 ? -20.560 -22.494 35.641 1.00 71.38 259 ALA A O 1
ATOM 2055 N N . ARG A 1 260 ? -18.841 -23.924 35.764 1.00 72.88 260 ARG A N 1
ATOM 2056 C CA . ARG A 1 260 ? -18.828 -23.942 37.243 1.00 72.88 260 ARG A CA 1
ATOM 2057 C C . ARG A 1 260 ? -18.278 -22.635 37.813 1.00 72.88 260 ARG A C 1
ATOM 2059 O O . ARG A 1 260 ? -18.819 -22.120 38.787 1.00 72.88 260 ARG A O 1
ATOM 2066 N N . LYS A 1 261 ? -17.239 -22.079 37.182 1.00 74.31 261 LYS A N 1
ATOM 2067 C CA . LYS A 1 261 ? -16.623 -20.806 37.582 1.00 74.31 261 LYS A CA 1
ATOM 2068 C C . LYS A 1 261 ? -17.569 -19.623 37.352 1.00 74.31 261 LYS A C 1
ATOM 2070 O O . LYS A 1 261 ? -17.755 -18.822 38.264 1.00 74.31 261 LYS A O 1
ATOM 2075 N N . GLY A 1 262 ? -18.237 -19.582 36.196 1.00 69.06 262 GLY A N 1
ATOM 2076 C CA . GLY A 1 262 ? -19.287 -18.605 35.891 1.00 69.06 262 GLY A CA 1
ATOM 2077 C C . GLY A 1 262 ? -20.451 -18.672 36.885 1.00 69.06 262 GLY A C 1
ATOM 2078 O O . GLY A 1 262 ? -20.840 -17.657 37.453 1.00 69.06 262 GLY A O 1
ATOM 2079 N N . ARG A 1 263 ? -20.936 -19.877 37.219 1.00 71.06 263 ARG A N 1
ATOM 2080 C CA . ARG A 1 263 ? -21.962 -20.066 38.266 1.00 71.06 263 ARG A CA 1
ATOM 2081 C C . ARG A 1 263 ? -21.512 -19.579 39.646 1.00 71.06 263 ARG A C 1
ATOM 2083 O O . ARG A 1 263 ? -22.295 -18.966 40.366 1.00 71.06 263 ARG A O 1
ATOM 2090 N N . GLY A 1 264 ? -20.261 -19.847 40.021 1.00 70.69 264 GLY A N 1
ATOM 2091 C CA . GLY A 1 264 ? -19.688 -19.376 41.283 1.00 70.69 264 GLY A CA 1
ATOM 2092 C C . GLY A 1 264 ? -19.591 -17.850 41.364 1.00 70.69 264 GLY A C 1
ATOM 2093 O O . GLY A 1 264 ? -19.816 -17.288 42.432 1.00 70.69 264 GLY A O 1
ATOM 2094 N N . LEU A 1 265 ? -19.304 -17.186 40.240 1.00 68.69 265 LEU A N 1
ATOM 2095 C CA . LEU A 1 265 ? -19.331 -15.726 40.130 1.00 68.69 265 LEU A CA 1
ATOM 2096 C C . LEU A 1 265 ? -20.757 -15.187 40.286 1.00 68.69 265 LEU A C 1
ATOM 2098 O O . LEU A 1 265 ? -20.974 -14.336 41.142 1.00 68.69 265 LEU A O 1
ATOM 2102 N N . LEU A 1 266 ? -21.734 -15.745 39.561 1.00 65.19 266 LEU A N 1
ATOM 2103 C CA . LEU A 1 266 ? -23.138 -15.322 39.653 1.00 65.19 266 LEU A CA 1
ATOM 2104 C C . LEU A 1 266 ? -23.711 -15.458 41.075 1.00 65.19 266 LEU A C 1
ATOM 2106 O O . LEU A 1 266 ? -24.459 -14.591 41.499 1.00 65.19 266 LEU A O 1
ATOM 2110 N N . ARG A 1 267 ? -23.333 -16.491 41.845 1.00 67.12 267 ARG A N 1
ATOM 2111 C CA . ARG A 1 267 ? -23.795 -16.675 43.240 1.00 67.12 267 ARG A CA 1
ATOM 2112 C C . ARG A 1 267 ? -23.165 -15.714 44.255 1.00 67.12 267 ARG A C 1
ATOM 2114 O O . ARG A 1 267 ? -23.721 -15.532 45.333 1.00 67.12 267 ARG A O 1
ATOM 2121 N N . LYS A 1 268 ? -21.984 -15.158 43.963 1.00 62.25 268 LYS A N 1
ATOM 2122 C CA . LYS A 1 268 ? -21.268 -14.238 44.868 1.00 62.25 268 LYS A CA 1
ATOM 2123 C C . LYS A 1 268 ? -21.720 -12.789 44.720 1.00 62.25 268 LYS A C 1
ATOM 2125 O O . LYS A 1 268 ? -21.499 -11.994 45.630 1.00 62.25 268 LYS A O 1
ATOM 2130 N N . VAL A 1 269 ? -22.339 -12.444 43.596 1.00 58.19 269 VAL A N 1
ATOM 2131 C CA . VAL A 1 269 ? -22.917 -11.119 43.380 1.00 58.19 269 VAL A CA 1
ATOM 2132 C C . VAL A 1 269 ? -24.232 -11.053 44.167 1.00 58.19 269 VAL A C 1
ATOM 2134 O O . VAL A 1 269 ? -25.193 -11.734 43.826 1.00 58.19 269 VAL A O 1
ATOM 2137 N N . ARG A 1 270 ? -24.284 -10.272 45.258 1.00 49.66 270 ARG A N 1
ATOM 2138 C CA . ARG A 1 270 ? -25.553 -9.942 45.933 1.00 49.66 270 ARG A CA 1
ATOM 2139 C C . ARG A 1 270 ? -26.363 -9.048 44.991 1.00 49.66 270 ARG A C 1
ATOM 2141 O O . ARG A 1 270 ? -25.970 -7.914 44.730 1.00 49.66 270 ARG A O 1
ATOM 2148 N N . PHE A 1 271 ? -27.461 -9.576 44.458 1.00 52.50 271 PHE A N 1
ATOM 2149 C CA . PHE A 1 271 ? -28.371 -8.841 43.586 1.00 52.50 271 PHE A CA 1
ATOM 2150 C C . PHE A 1 271 ? -29.358 -8.039 44.435 1.00 52.50 271 PHE A C 1
ATOM 2152 O O . PHE A 1 271 ? -30.331 -8.601 44.927 1.00 52.50 271 PHE A O 1
ATOM 2159 N N . ASP A 1 272 ? -29.132 -6.737 44.587 1.00 44.97 272 ASP A N 1
ATOM 2160 C CA . ASP A 1 272 ? -30.167 -5.823 45.084 1.00 44.97 272 ASP A CA 1
ATOM 2161 C C . ASP A 1 272 ? -30.338 -4.645 44.123 1.00 44.97 272 ASP A C 1
ATOM 2163 O O . ASP A 1 272 ? -30.061 -3.496 44.436 1.00 44.97 272 ASP A O 1
ATOM 2167 N N . TRP A 1 273 ? -30.732 -4.962 42.887 1.00 50.69 273 TRP A N 1
ATOM 2168 C CA . TRP A 1 273 ? -30.882 -3.967 41.823 1.00 50.69 273 TRP A CA 1
ATOM 2169 C C . TRP A 1 273 ? -32.191 -4.212 41.069 1.00 50.69 273 TRP A C 1
ATOM 2171 O O . TRP A 1 273 ? -32.216 -4.724 39.943 1.00 50.69 273 TRP A O 1
ATOM 2181 N N . LYS A 1 274 ? -33.315 -3.900 41.728 1.00 38.53 274 LYS A N 1
ATOM 2182 C CA . LYS A 1 274 ? -34.655 -3.932 41.120 1.00 38.53 274 LYS A CA 1
ATOM 2183 C C . LYS A 1 274 ? -34.701 -2.954 39.938 1.00 38.53 274 LYS A C 1
ATOM 2185 O O . LYS A 1 274 ? -34.785 -1.750 40.140 1.00 38.53 274 LYS A O 1
ATOM 2190 N N . GLY A 1 275 ? -34.670 -3.472 38.706 1.00 44.00 275 GLY A N 1
ATOM 2191 C CA . GLY A 1 275 ? -34.915 -2.671 37.495 1.00 44.00 275 GLY A CA 1
ATOM 2192 C C . GLY A 1 275 ? -34.125 -3.052 36.238 1.00 44.00 275 GLY A C 1
ATOM 2193 O O . GLY A 1 275 ? -34.481 -2.599 35.152 1.00 44.00 275 GLY A O 1
ATOM 2194 N N . TYR A 1 276 ? -33.092 -3.899 36.331 1.00 52.91 276 TYR A N 1
ATOM 2195 C CA . TYR A 1 276 ? -32.174 -4.111 35.201 1.00 52.91 276 TYR A CA 1
ATOM 2196 C C . TYR A 1 276 ? -32.414 -5.407 34.395 1.00 52.91 276 TYR A C 1
ATOM 2198 O O . TYR A 1 276 ? -32.441 -6.498 34.972 1.00 52.91 276 TYR A O 1
ATOM 2206 N N . PRO A 1 277 ? -32.478 -5.345 33.044 1.00 54.09 277 PRO A N 1
ATOM 2207 C CA . PRO A 1 277 ? -32.667 -6.522 32.186 1.00 54.09 277 PRO A CA 1
ATOM 2208 C C . PRO A 1 277 ? -31.558 -7.582 32.277 1.00 54.09 277 PRO A C 1
ATOM 2210 O O . PRO A 1 277 ? -31.846 -8.767 32.146 1.00 54.09 277 PRO A O 1
ATOM 2213 N N . ALA A 1 278 ? -30.295 -7.187 32.490 1.00 53.34 278 ALA A N 1
ATOM 2214 C CA . ALA A 1 278 ? -29.172 -8.126 32.610 1.00 53.34 278 ALA A CA 1
ATOM 2215 C C . ALA A 1 278 ? -29.200 -8.899 33.939 1.00 53.34 278 ALA A C 1
ATOM 2217 O O . ALA A 1 278 ? -28.978 -10.107 33.944 1.00 53.34 278 ALA A O 1
ATOM 2218 N N . ALA A 1 279 ? -29.549 -8.224 35.041 1.00 54.97 279 ALA A N 1
ATOM 2219 C CA . ALA A 1 279 ? -29.783 -8.861 36.336 1.00 54.97 279 ALA A CA 1
ATOM 2220 C C . ALA A 1 279 ? -30.992 -9.805 36.273 1.00 54.97 279 ALA A C 1
ATOM 2222 O O . ALA A 1 279 ? -30.915 -10.925 36.761 1.00 54.97 279 ALA A O 1
ATOM 2223 N N . LYS A 1 280 ? -32.065 -9.406 35.574 1.00 60.88 280 LYS A N 1
ATOM 2224 C CA . LYS A 1 280 ? -33.226 -10.269 35.323 1.00 60.88 280 LYS A CA 1
ATOM 2225 C C . LYS A 1 280 ? -32.856 -11.528 34.528 1.00 60.88 280 LYS A C 1
ATOM 2227 O O . LYS A 1 280 ? -33.218 -12.616 34.947 1.00 60.88 280 LYS A O 1
ATOM 2232 N N . ARG A 1 281 ? -32.077 -11.412 33.444 1.00 60.84 281 ARG A N 1
ATOM 2233 C CA . ARG A 1 281 ? -31.582 -12.580 32.683 1.00 60.84 281 ARG A CA 1
ATOM 2234 C C . ARG A 1 281 ? -30.661 -13.475 33.513 1.00 60.84 281 ARG A C 1
ATOM 2236 O O . ARG A 1 281 ? -30.720 -14.689 33.385 1.00 60.84 281 ARG A O 1
ATOM 2243 N N . ALA A 1 282 ? -29.798 -12.888 34.340 1.00 59.91 282 ALA A N 1
ATOM 2244 C CA . ALA A 1 282 ? -28.921 -13.641 35.231 1.00 59.91 282 ALA A CA 1
ATOM 2245 C C . ALA A 1 282 ? -29.712 -14.392 36.309 1.00 59.91 282 ALA A C 1
ATOM 2247 O O . ALA A 1 282 ? -29.406 -15.548 36.580 1.00 59.91 282 ALA A O 1
ATOM 2248 N N . GLN A 1 283 ? -30.750 -13.760 36.862 1.00 63.53 283 GLN A N 1
ATOM 2249 C CA . GLN A 1 283 ? -31.689 -14.387 37.784 1.00 63.53 283 GLN A CA 1
ATOM 2250 C C . GLN A 1 283 ? -32.478 -15.503 37.089 1.00 63.53 283 GLN A C 1
ATOM 2252 O O . GLN A 1 283 ? -32.513 -16.607 37.602 1.00 63.53 283 GLN A O 1
ATOM 2257 N N . GLU A 1 284 ? -33.004 -15.277 35.882 1.00 68.69 284 GLU A N 1
ATOM 2258 C CA . GLU A 1 284 ? -33.684 -16.308 35.083 1.00 68.69 284 GLU A CA 1
ATOM 2259 C C . GLU A 1 284 ? -32.768 -17.507 34.779 1.00 68.69 284 GLU A C 1
ATOM 2261 O O . GLU A 1 284 ? -33.206 -18.653 34.841 1.00 68.69 284 GLU A O 1
ATOM 2266 N N . GLU A 1 285 ? -31.489 -17.276 34.469 1.00 64.69 285 GLU A N 1
ATOM 2267 C CA . GLU A 1 285 ? -30.507 -18.353 34.289 1.00 64.69 285 GLU A CA 1
ATOM 2268 C C . GLU A 1 285 ? -30.174 -19.062 35.610 1.00 64.69 285 GLU A C 1
ATOM 2270 O O . GLU A 1 285 ? -30.054 -20.284 35.625 1.00 64.69 285 GLU A O 1
ATOM 2275 N N . LEU A 1 286 ? -30.071 -18.344 36.733 1.00 63.91 286 LEU A N 1
ATOM 2276 C CA . LEU A 1 286 ? -29.906 -18.949 38.061 1.00 63.91 286 LEU A CA 1
ATOM 2277 C C . LEU A 1 286 ? -31.133 -19.770 38.484 1.00 63.91 286 LEU A C 1
ATOM 2279 O O . LEU A 1 286 ? -30.966 -20.860 39.026 1.00 63.91 286 LEU A O 1
ATOM 2283 N N . ASP A 1 287 ? -32.341 -19.295 38.190 1.00 68.25 287 ASP A N 1
ATOM 2284 C CA . ASP A 1 287 ? -33.604 -19.960 38.512 1.00 68.25 287 ASP A CA 1
ATOM 2285 C C . ASP A 1 287 ? -33.797 -21.221 37.652 1.00 68.25 287 ASP A C 1
ATOM 2287 O O . ASP A 1 287 ? -34.227 -22.258 38.158 1.00 68.25 287 ASP A O 1
ATOM 2291 N N . LYS A 1 288 ? -33.383 -21.196 36.373 1.00 66.00 288 LYS A N 1
ATOM 2292 C CA . LYS A 1 288 ? -33.292 -22.404 35.525 1.00 66.00 288 LYS A CA 1
ATOM 2293 C C . LYS A 1 288 ? -32.308 -23.442 36.070 1.00 66.00 288 LYS A C 1
ATOM 2295 O O . LYS A 1 288 ? -32.476 -24.626 35.801 1.00 66.00 288 LYS A O 1
ATOM 2300 N N . LEU A 1 289 ? -31.286 -23.004 36.806 1.00 59.66 289 LEU A N 1
ATOM 2301 C CA . LEU A 1 289 ? -30.278 -23.856 37.446 1.00 59.66 289 LEU A CA 1
ATOM 2302 C C . LEU A 1 289 ? -30.682 -24.314 38.861 1.00 59.66 289 LEU A C 1
ATOM 2304 O O . LEU A 1 289 ? -29.944 -25.090 39.469 1.00 59.66 289 LEU A O 1
ATOM 2308 N N . GLY A 1 290 ? -31.799 -23.807 39.396 1.00 51.47 290 GLY A N 1
ATOM 2309 C CA . GLY A 1 290 ? -32.405 -24.190 40.676 1.00 51.47 290 GLY A CA 1
ATOM 2310 C C . GLY A 1 290 ? -33.382 -25.370 40.584 1.00 51.47 290 GLY A C 1
ATOM 2311 O O . GLY A 1 290 ? -34.104 -25.626 41.546 1.00 51.47 290 GLY A O 1
ATOM 2312 N N . LYS A 1 291 ? -33.403 -26.075 39.447 1.00 40.97 291 LYS A N 1
ATOM 2313 C CA . LYS A 1 291 ? -33.996 -27.406 39.272 1.00 40.97 291 LYS A CA 1
ATOM 2314 C C . LYS A 1 291 ? -32.901 -28.422 38.977 1.00 40.97 291 LYS A C 1
ATOM 2316 O O . LYS A 1 291 ? -32.008 -28.091 38.165 1.00 40.97 291 LYS A O 1
#